Protein 3VCF (pdb70)

Radius of gyration: 23.11 Å; Cα contacts (8 Å, |Δi|>4): 457; chains: 2; bounding box: 62×37×66 Å

Sequence (306 aa):
IYIPTLEEIKRTLQLAKDYSENVYFIYRIALESGVRLSEILKVLKEPERDICGNDVCYYPLSWTRGYKGVFYVFHITPLKRVEVTKWAIADFERRHKDAIAIKYFRKFVASKMAELSVPLDIIDFIQGRKPTRVLTQHYVSLFGIAKEQYKKYAEWLKGVYIPTLEEIKRTLQLAKDYSENVYFIYRIALESGVRLSEILKVLKEPERDICGNDVCYYPLSWGVFYVFHITPLKRVEVTKWAIADFERRHKDAIAIKYFRRKFVASKMAELSVPLDIIDFIQGRKYVSLFGIAKEQYKKYAEWLKGV

B-factor: mean 28.12, std 11.64, range [7.38, 93.56]

Organism: Sulfolobus spindle-shape virus 1 (NCBI:txid244589)

Secondary structure (DSSP, 8-state):
-----HHHHHHHHHHHHTT-HHHHHHHHHHHHH---HHHHHHHHHSGGG-EEETTEEEEEEE--SSS--EEEEEESSPP---B--HHHHHHHHHT-TTSPPTHHHHHHHHHHHHHTT--HHHHHHHTTPPPSSSS-S--S-HHHHHHHHHHHHHHHHHH-/----HHHHHHHHHHHHHH-HHHHHHHHHHHHH---HHHHHHHHH-GGG-EEETTEEEEEEE--EEEEEESSPP------HHHHHHHHHT-SSS--HHHHHHHHHHHHHHTT--HHHHHHHTT------HHHHHHHHHHHHHHHS--

InterPro domains:
  IPR002104 Integrase, catalytic domain [PS51898] (174-329)
  IPR011010 DNA breaking-rejoining enzyme, catalytic core [SSF56349] (107-319)
  IPR012922 ORF D-335-like [PF07935] (7-74)
  IPR013762 Integrase-like, catalytic domain superfamily [G3DSA:1.10.443.10] (173-335)
  IPR031857 Integrase SSV1, C-terminal [PF16795] (177-331)
  IPR044068 Core-binding (CB) domain [PS51900] (97-189)

Foldseek 3Di:
DDADDPVLLVVLLVLQCVVPVLSSVLLQLCLFQLADSVVSQVCLQPLVQWADDDQKIWHWDWDDPPDIDIAIRIGGDRHHHHHDDVVVLVVSCVVPVSRPRSNSSSVNLLVVLVVVVLDNQLSCRSHPHDGPDPDDPDPPPNVVSSVVSSSSSSVVVVVD/DADDPVLLVVLLVLLVVVDPLLNVLLQLCLFQLADSVVSLVCQQPLVQWADDVQKIWHWDDLVTFIRIGGDRHHHHDDDCVVLVVSCVVCVSHDRSNSSSVNNLVVLVVLVNDPVLSCRSHPHDPDDCVVVNVVSSSSVSVVVPPD

Nearest PDB structures (foldseek):
  3vcf-assembly1_A  TM=1.006E+00  e=1.264E-28  Sulfolobus spindle-shaped virus 1
  3uxu-assembly1_A  TM=9.344E-01  e=7.292E-25  Sulfolobus spindle-shaped virus 1
  3vcf-assembly2_B  TM=9.847E-01  e=4.320E-22  Sulfolobus spindle-shaped virus 1
  4dks-assembly1_A  TM=9.871E-01  e=1.991E-20  Sulfolobus spindle-shaped virus 1
  7mdn-assembly1_D  TM=3.305E-01  e=3.562E+00  Homo sapiens

CATH classification: 1.10.443.10

Structure (mmCIF, N/CA/C/O backbone):
data_3VCF
#
_entry.id   3VCF
#
_cell.length_a   89.051
_cell.length_b   89.051
_cell.length_c   147.705
_cell.angle_alpha   90.00
_cell.angle_beta   90.00
_cell.angle_gamma   90.00
#
_symmetry.space_group_name_H-M   'P 43 21 2'
#
loop_
_entity.id
_entity.type
_entity.pdbx_description
1 polymer 'Probable integrase'
2 water water
#
loop_
_atom_site.group_PDB
_atom_site.id
_atom_site.type_symbol
_atom_site.label_atom_id
_atom_site.label_alt_id
_atom_site.label_comp_id
_atom_site.label_asym_id
_atom_site.label_entity_id
_atom_site.label_seq_id
_atom_site.pdbx_PDB_ins_code
_atom_site.Cartn_x
_atom_site.Cartn_y
_atom_site.Cartn_z
_atom_site.occupancy
_atom_site.B_iso_or_equiv
_atom_site.auth_seq_id
_atom_site.auth_comp_id
_atom_site.auth_asym_id
_atom_site.auth_atom_id
_atom_site.pdbx_PDB_model_num
ATOM 1 N N . ILE A 1 4 ? -6.608 24.149 -0.174 1.00 44.32 176 ILE A N 1
ATOM 2 C CA . ILE A 1 4 ? -5.316 24.252 0.520 1.00 58.41 176 ILE A CA 1
ATOM 3 C C . ILE A 1 4 ? -5.445 24.798 1.964 1.00 54.22 176 ILE A C 1
ATOM 4 O O . ILE A 1 4 ? -6.483 25.343 2.353 1.00 34.26 176 ILE A O 1
ATOM 9 N N . TYR A 1 5 ? -4.390 24.632 2.762 1.00 59.22 177 TYR A N 1
ATOM 10 C CA . TYR A 1 5 ? -4.421 25.079 4.153 1.00 43.45 177 TYR A CA 1
ATOM 11 C C . TYR A 1 5 ? -4.116 26.565 4.302 1.00 36.88 177 TYR A C 1
ATOM 12 O O . TYR A 1 5 ? -3.053 27.043 3.905 1.00 37.28 177 TYR A O 1
ATOM 21 N N . ILE A 1 6 ? -5.073 27.274 4.884 1.00 31.04 178 ILE A N 1
ATOM 22 C CA . ILE A 1 6 ? -4.899 28.645 5.308 1.00 27.09 178 ILE A CA 1
ATOM 23 C C . ILE A 1 6 ? -5.107 28.648 6.808 1.00 25.51 178 ILE A C 1
ATOM 24 O O . ILE A 1 6 ? -6.152 28.209 7.276 1.00 32.92 178 ILE A O 1
ATOM 29 N N . PRO A 1 7 ? -4.121 29.143 7.567 1.00 21.85 179 PRO A N 1
ATOM 30 C CA . PRO A 1 7 ? -4.239 29.230 9.023 1.00 18.52 179 PRO A CA 1
ATOM 31 C C . PRO A 1 7 ? -5.456 30.031 9.448 1.00 18.73 179 PRO A C 1
ATOM 32 O O . PRO A 1 7 ? -5.900 30.925 8.720 1.00 21.77 179 PRO A O 1
ATOM 36 N N . THR A 1 8 ? -5.979 29.716 10.627 1.00 15.58 180 THR A N 1
ATOM 37 C CA . THR A 1 8 ? -7.018 30.532 11.250 1.00 24.97 180 THR A CA 1
ATOM 38 C C . THR A 1 8 ? -6.405 31.679 12.082 1.00 26.17 180 THR A C 1
ATOM 39 O O . THR A 1 8 ? -5.253 31.589 12.533 1.00 22.82 180 THR A O 1
ATOM 43 N N . LEU A 1 9 ? -7.178 32.744 12.296 1.00 25.95 181 LEU A N 1
ATOM 44 C CA . LEU A 1 9 ? -6.715 33.870 13.108 1.00 24.06 181 LEU A CA 1
ATOM 45 C C . LEU A 1 9 ? -6.223 33.389 14.465 1.00 28.86 181 LEU A C 1
ATOM 46 O O . LEU A 1 9 ? -5.221 33.892 14.995 1.00 23.72 181 LEU A O 1
ATOM 51 N N . GLU A 1 10 ? -6.924 32.401 15.014 1.00 24.00 182 GLU A N 1
ATOM 52 C CA . GLU A 1 10 ? -6.559 31.857 16.312 1.00 29.32 182 GLU A CA 1
ATOM 53 C C . GLU A 1 10 ? -5.229 31.108 16.237 1.00 23.70 182 GLU A C 1
ATOM 54 O O . GLU A 1 10 ? -4.407 31.186 17.149 1.00 25.81 182 GLU A O 1
ATOM 60 N N . GLU A 1 11 ? -5.012 30.401 15.138 1.00 23.84 183 GLU A N 1
ATOM 61 C CA . GLU A 1 11 ? -3.756 29.704 14.927 1.00 19.91 183 GLU A CA 1
ATOM 62 C C . GLU A 1 11 ? -2.590 30.686 14.794 1.00 22.87 183 GLU A C 1
ATOM 63 O O . GLU A 1 11 ? -1.460 30.389 15.181 1.00 21.65 183 GLU A O 1
ATOM 69 N N . ILE A 1 12 ? -2.880 31.866 14.255 1.00 22.96 184 ILE A N 1
ATOM 70 C CA . ILE A 1 12 ? -1.897 32.929 14.156 1.00 17.71 184 ILE A CA 1
ATOM 71 C C . ILE A 1 12 ? -1.612 33.494 15.544 1.00 20.99 184 ILE A C 1
ATOM 72 O O . ILE A 1 12 ? -0.447 33.704 15.920 1.00 19.39 184 ILE A O 1
ATOM 77 N N . LYS A 1 13 ? -2.674 33.754 16.304 1.00 21.93 185 LYS A N 1
ATOM 78 C CA . LYS A 1 13 ? -2.516 34.352 17.629 1.00 18.01 185 LYS A CA 1
ATOM 79 C C . LYS A 1 13 ? -1.683 33.431 18.512 1.00 21.56 185 LYS A C 1
ATOM 80 O O . LYS A 1 13 ? -0.727 33.860 19.163 1.00 19.45 185 LYS A O 1
ATOM 86 N N . ARG A 1 14 ? -2.013 32.148 18.486 1.00 18.30 186 ARG A N 1
ATOM 87 C CA . ARG A 1 14 ? -1.277 31.188 19.290 1.00 19.16 186 ARG A CA 1
ATOM 88 C C . ARG A 1 14 ? 0.203 31.104 18.914 1.00 18.52 186 ARG A C 1
ATOM 89 O O . ARG A 1 14 ? 1.065 30.959 19.781 1.00 18.09 186 ARG A O 1
ATOM 97 N N . THR A 1 15 ? 0.495 31.225 17.625 1.00 20.24 187 THR A N 1
ATOM 98 C CA . THR A 1 15 ? 1.872 31.192 17.144 1.00 18.29 187 THR A CA 1
ATOM 99 C C . THR A 1 15 ? 2.647 32.441 17.595 1.00 20.75 187 THR A C 1
ATOM 100 O O . THR A 1 15 ? 3.765 32.340 18.109 1.00 18.04 187 THR A O 1
ATOM 104 N N . LEU A 1 16 ? 2.043 33.613 17.425 1.00 19.23 188 LEU A N 1
ATOM 105 C CA . LEU A 1 16 ? 2.638 34.841 17.930 1.00 17.97 188 LEU A CA 1
ATOM 106 C C . LEU A 1 16 ? 2.977 34.713 19.413 1.00 18.82 188 LEU A C 1
ATOM 107 O O . LEU A 1 16 ? 4.040 35.167 19.868 1.00 18.22 188 LEU A O 1
ATOM 112 N N . GLN A 1 17 ? 2.075 34.083 20.164 1.00 19.33 189 GLN A N 1
ATOM 113 C CA . GLN A 1 17 ? 2.256 33.968 21.606 1.00 20.54 189 GLN A CA 1
ATOM 114 C C . GLN A 1 17 ? 3.371 32.999 21.954 1.00 15.32 189 GLN A C 1
ATOM 115 O O . GLN A 1 17 ? 4.179 33.290 22.819 1.00 17.88 189 GLN A O 1
ATOM 121 N N . LEU A 1 18 ? 3.424 31.858 21.276 1.00 14.54 190 LEU A N 1
ATOM 122 C CA . LEU A 1 18 ? 4.536 30.929 21.464 1.00 13.62 190 LEU A CA 1
ATOM 123 C C . LEU A 1 18 ? 5.876 31.584 21.156 1.00 15.34 190 LEU A C 1
ATOM 124 O O . LEU A 1 18 ? 6.868 31.358 21.852 1.00 18.93 190 LEU A O 1
ATOM 129 N N . ALA A 1 19 ? 5.901 32.399 20.111 1.00 14.52 191 ALA A N 1
ATOM 130 C CA . ALA A 1 19 ? 7.128 33.055 19.708 1.00 17.71 191 ALA A CA 1
ATOM 131 C C . ALA A 1 19 ? 7.577 34.052 20.771 1.00 18.54 191 ALA A C 1
ATOM 132 O O . ALA A 1 19 ? 8.737 34.060 21.208 1.00 15.22 191 ALA A O 1
ATOM 134 N N . LYS A 1 20 ? 6.638 34.891 21.177 1.00 18.55 192 LYS A N 1
ATOM 135 C CA . LYS A 1 20 ? 6.917 35.992 22.079 1.00 17.86 192 LYS A CA 1
ATOM 136 C C . LYS A 1 20 ? 7.471 35.463 23.399 1.00 16.90 192 LYS A C 1
ATOM 137 O O . LYS A 1 20 ? 8.335 36.080 24.009 1.00 20.53 192 LYS A O 1
ATOM 143 N N . ASP A 1 21 ? 7.015 34.287 23.806 1.00 18.52 193 ASP A N 1
ATOM 144 C CA . ASP A 1 21 ? 7.462 33.681 25.060 1.00 19.07 193 ASP A CA 1
ATOM 145 C C . ASP A 1 21 ? 8.801 32.959 24.923 1.00 18.30 193 ASP A C 1
ATOM 146 O O . ASP A 1 21 ? 9.366 32.471 25.901 1.00 21.18 193 ASP A O 1
ATOM 151 N N . TYR A 1 22 ? 9.300 32.901 23.697 1.00 17.42 194 TYR A N 1
ATOM 152 C CA . TYR A 1 22 ? 10.523 32.184 23.376 1.00 17.84 194 TYR A CA 1
ATOM 153 C C . TYR A 1 22 ? 11.607 33.219 23.113 1.00 17.50 194 TYR A C 1
ATOM 154 O O . TYR A 1 22 ? 12.753 33.041 23.499 1.00 16.71 194 TYR A O 1
ATOM 163 N N . SER A 1 23 ? 11.207 34.313 22.475 1.00 19.92 195 SER A N 1
ATOM 164 C CA . SER A 1 23 ? 12.093 35.407 22.105 1.00 16.49 195 SER A CA 1
ATOM 165 C C . SER A 1 23 ? 11.241 36.500 21.488 1.00 20.48 195 SER A C 1
ATOM 166 O O . SER A 1 23 ? 10.500 36.243 20.538 1.00 19.84 195 SER A O 1
ATOM 169 N N . GLU A 1 24 ? 11.335 37.715 22.015 1.00 21.67 196 GLU A N 1
ATOM 170 C CA . GLU A 1 24 ? 10.536 38.815 21.485 1.00 20.95 196 GLU A CA 1
ATOM 171 C C . GLU A 1 24 ? 11.051 39.195 20.110 1.00 21.07 196 GLU A C 1
ATOM 172 O O . GLU A 1 24 ? 10.343 39.815 19.325 1.00 23.34 196 GLU A O 1
ATOM 178 N N . ASN A 1 25 ? 12.291 38.820 19.818 1.00 18.25 197 ASN A N 1
ATOM 179 C CA . ASN A 1 25 ? 12.847 39.088 18.504 1.00 21.74 197 ASN A CA 1
ATOM 180 C C . ASN A 1 25 ? 12.197 38.204 17.449 1.00 18.19 197 ASN A C 1
ATOM 181 O O . ASN A 1 25 ? 11.775 38.687 16.400 1.00 23.61 197 ASN A O 1
ATOM 186 N N . VAL A 1 26 ? 12.107 36.913 17.744 1.00 18.70 198 VAL A N 1
ATOM 187 C CA . VAL A 1 26 ? 11.446 35.961 16.868 1.00 13.54 198 VAL A CA 1
ATOM 188 C C . VAL A 1 26 ? 9.988 36.351 16.678 1.00 16.06 198 VAL A C 1
ATOM 189 O O . VAL A 1 26 ? 9.470 36.309 15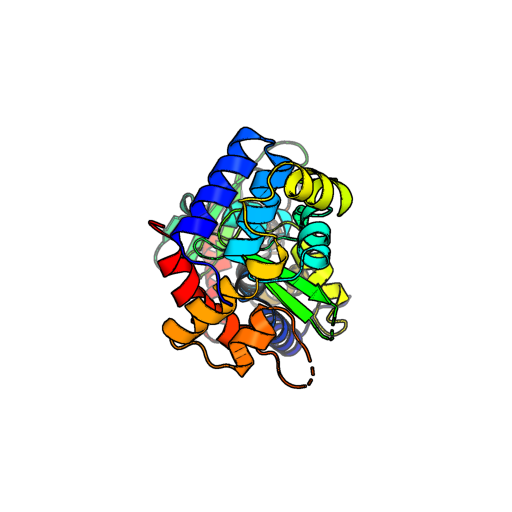.560 1.00 20.76 198 VAL A O 1
ATOM 193 N N . TYR A 1 27 ? 9.333 36.736 17.767 1.00 14.37 199 TYR A N 1
ATOM 194 C CA . TYR A 1 27 ? 7.961 37.246 17.706 1.00 17.03 199 TYR A CA 1
ATOM 195 C C . TYR A 1 27 ? 7.820 38.368 16.671 1.00 16.92 199 TYR A C 1
ATOM 196 O O . TYR A 1 27 ? 6.901 38.358 15.845 1.00 16.75 199 TYR A O 1
ATOM 205 N N . PHE A 1 28 ? 8.735 39.334 16.729 1.00 14.23 200 PHE A N 1
ATOM 206 C CA . PHE A 1 28 ? 8.629 40.526 15.910 1.00 15.45 200 PHE A CA 1
ATOM 207 C C . PHE A 1 28 ? 8.727 40.158 14.439 1.00 17.58 200 PHE A C 1
ATOM 208 O O . PHE A 1 28 ? 8.121 40.809 13.585 1.00 13.32 200 PHE A O 1
ATOM 216 N N . ILE A 1 29 ? 9.489 39.104 14.159 1.00 15.08 201 ILE A N 1
ATOM 217 C CA . ILE A 1 29 ? 9.583 38.562 12.817 1.00 13.55 201 ILE A CA 1
ATOM 218 C C . ILE A 1 29 ? 8.229 38.016 12.369 1.00 13.58 201 ILE A C 1
ATOM 219 O O . ILE A 1 29 ? 7.772 38.342 11.281 1.00 13.21 201 ILE A O 1
ATOM 224 N N . TYR A 1 30 ? 7.575 37.216 13.214 1.00 14.49 202 TYR A N 1
ATOM 225 C CA . TYR A 1 30 ? 6.254 36.692 12.874 1.00 13.42 202 TYR A CA 1
ATOM 226 C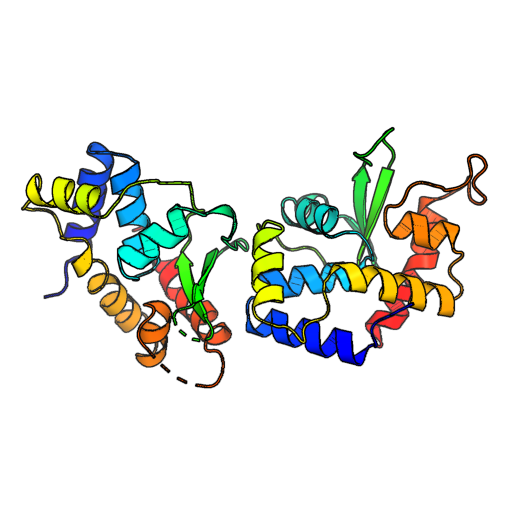 C . TYR A 1 30 ? 5.238 37.806 12.759 1.00 17.01 202 TYR A C 1
ATOM 227 O O . TYR A 1 30 ? 4.284 37.708 11.975 1.00 17.40 202 TYR A O 1
ATOM 236 N N . ARG A 1 31 ? 5.444 38.872 13.528 1.00 12.93 203 ARG A N 1
ATOM 237 C CA . ARG A 1 31 ? 4.523 40.004 13.488 1.00 15.69 203 ARG A CA 1
ATOM 238 C C . ARG A 1 31 ? 4.603 40.760 12.163 1.00 19.05 203 ARG A C 1
ATOM 239 O O . ARG A 1 31 ? 3.580 41.093 11.553 1.00 17.45 203 ARG A O 1
ATOM 247 N N . ILE A 1 32 ? 5.825 41.019 11.717 1.00 18.05 204 ILE A N 1
ATOM 248 C CA . ILE A 1 32 ? 6.047 41.646 10.422 1.00 15.49 204 ILE A CA 1
ATOM 249 C C . ILE A 1 32 ? 5.584 40.720 9.296 1.00 19.11 204 ILE A C 1
ATOM 250 O O . ILE A 1 32 ? 5.105 41.188 8.250 1.00 16.66 204 ILE A O 1
ATOM 255 N N . ALA A 1 33 ? 5.688 39.409 9.517 1.00 17.30 205 ALA A N 1
ATOM 256 C CA . ALA A 1 33 ? 5.180 38.449 8.533 1.00 17.12 205 ALA A CA 1
ATOM 257 C C . ALA A 1 33 ? 3.667 38.591 8.393 1.00 19.16 205 ALA A C 1
ATOM 258 O O . ALA A 1 33 ? 3.130 38.488 7.295 1.00 21.91 205 ALA A O 1
ATOM 260 N N . LEU A 1 34 ? 2.991 38.853 9.508 1.00 16.53 206 LEU A N 1
ATOM 261 C CA . LEU A 1 34 ? 1.541 38.979 9.520 1.00 13.80 206 LEU A CA 1
ATOM 262 C C . LEU A 1 34 ? 1.113 40.318 8.955 1.00 20.05 206 LEU A C 1
ATOM 263 O O . LEU A 1 34 ? 0.089 40.425 8.281 1.00 20.36 206 LEU A O 1
ATOM 268 N N . GLU A 1 35 ? 1.900 41.351 9.224 1.00 17.08 207 GLU A N 1
ATOM 269 C CA . GLU A 1 35 ? 1.547 42.675 8.750 1.00 13.34 207 GLU A CA 1
ATOM 270 C C . GLU A 1 35 ? 1.773 42.837 7.246 1.00 17.97 207 GLU A C 1
ATOM 271 O O . GLU A 1 35 ? 1.077 43.606 6.584 1.00 19.63 207 GLU A O 1
ATOM 277 N N . SER A 1 36 ? 2.729 42.092 6.702 1.00 17.24 208 SER A N 1
ATOM 278 C CA . SER A 1 36 ? 3.254 42.425 5.396 1.00 15.71 208 SER A CA 1
ATOM 279 C C . SER A 1 36 ? 2.887 41.417 4.317 1.00 19.89 208 SER A C 1
ATOM 280 O O . SER A 1 36 ? 2.565 41.799 3.188 1.00 17.02 208 SER A O 1
ATOM 283 N N . GLY A 1 37 ? 2.960 40.136 4.648 1.00 15.00 209 GLY A N 1
ATOM 284 C CA . GLY A 1 37 ? 2.716 39.107 3.663 1.00 13.91 209 GLY A CA 1
ATOM 285 C C . GLY A 1 37 ? 3.944 38.740 2.853 1.00 18.44 209 GLY A C 1
ATOM 286 O O . GLY A 1 37 ? 3.884 37.874 1.978 1.00 20.96 209 GLY A O 1
ATOM 287 N N . VAL A 1 38 ? 5.081 39.367 3.136 1.00 17.40 210 VAL A N 1
ATOM 288 C CA . VAL A 1 38 ? 6.278 39.040 2.361 1.00 14.53 210 VAL A CA 1
ATOM 289 C C . VAL A 1 38 ? 7.012 37.820 2.924 1.00 14.69 210 VAL A C 1
ATOM 290 O O . VAL A 1 38 ? 6.715 37.364 4.026 1.00 13.74 210 VAL A O 1
ATOM 294 N N . ARG A 1 39 ? 7.955 37.277 2.162 1.00 19.17 211 ARG A N 1
ATOM 295 C CA . ARG A 1 39 ? 8.613 36.041 2.581 1.00 18.32 211 ARG A CA 1
ATOM 296 C C . ARG A 1 39 ? 9.715 36.318 3.585 1.00 17.45 211 ARG A C 1
ATOM 297 O O . ARG A 1 39 ? 10.254 37.427 3.640 1.00 18.59 211 ARG A O 1
ATOM 305 N N . LEU A 1 40 ? 10.017 35.310 4.399 1.00 19.29 212 LEU A N 1
ATOM 306 C CA . LEU A 1 40 ? 10.960 35.450 5.508 1.00 16.16 212 LEU A CA 1
ATOM 307 C C . LEU A 1 40 ? 12.266 36.193 5.148 1.00 18.28 212 LEU A C 1
ATOM 308 O O . LEU A 1 40 ? 12.695 37.100 5.876 1.00 20.92 212 LEU A O 1
ATOM 313 N N . SER A 1 41 ? 12.877 35.834 4.022 1.00 12.41 213 SER A N 1
ATOM 314 C CA . SER A 1 41 ? 14.159 36.426 3.644 1.00 15.26 213 SER A CA 1
ATOM 315 C C . SER A 1 41 ? 14.082 37.933 3.553 1.00 21.37 213 SER A C 1
ATOM 316 O O . SER A 1 41 ? 15.024 38.623 3.946 1.00 24.86 213 SER A O 1
ATOM 319 N N . GLU A 1 42 ? 12.952 38.446 3.072 1.00 19.81 214 GLU A N 1
ATOM 320 C CA . GLU A 1 42 ? 12.788 39.889 2.970 1.00 18.55 214 GLU A CA 1
ATOM 321 C C . GLU A 1 42 ? 12.609 40.509 4.345 1.00 17.20 214 GLU A C 1
ATOM 322 O O . GLU A 1 42 ? 13.155 41.573 4.623 1.00 18.15 214 GLU A O 1
ATOM 328 N N . ILE A 1 43 ? 11.858 39.833 5.209 1.00 15.40 215 ILE A N 1
ATOM 329 C CA . ILE A 1 43 ? 11.675 40.312 6.572 1.00 17.49 215 ILE A CA 1
ATOM 330 C C . ILE A 1 43 ? 13.018 40.420 7.302 1.00 18.60 215 ILE A C 1
ATOM 331 O O . ILE A 1 43 ? 13.261 41.373 8.048 1.00 14.62 215 ILE A O 1
ATOM 336 N N . LEU A 1 44 ? 13.897 39.450 7.077 1.00 15.64 216 LEU A N 1
ATOM 337 C CA . LEU A 1 44 ? 15.200 39.486 7.729 1.00 18.98 216 LEU A CA 1
ATOM 338 C C . LEU A 1 44 ? 16.090 40.606 7.154 1.00 21.27 216 LEU A C 1
ATOM 339 O O . LEU A 1 44 ? 16.842 41.247 7.897 1.00 16.92 216 LEU A O 1
ATOM 344 N N . LYS A 1 45 ? 15.990 40.861 5.847 1.00 20.38 217 LYS A N 1
ATOM 345 C CA . LYS A 1 45 ? 16.710 41.993 5.251 1.00 19.23 217 LYS A CA 1
ATOM 346 C C . LYS A 1 45 ? 16.293 43.312 5.888 1.00 25.84 217 LYS A C 1
ATOM 347 O O . LYS A 1 45 ? 17.138 44.093 6.307 1.00 31.08 217 LYS A O 1
ATOM 353 N N . VAL A 1 46 ? 14.991 43.570 5.950 1.00 18.11 218 VAL A N 1
ATOM 354 C CA . VAL A 1 46 ? 14.547 44.855 6.441 1.00 19.22 218 VAL A CA 1
ATOM 355 C C . VAL A 1 46 ? 14.827 45.044 7.910 1.00 14.49 218 VAL A C 1
ATOM 356 O O . VAL A 1 46 ? 15.014 46.162 8.349 1.00 24.50 218 VAL A O 1
ATOM 360 N N . LEU A 1 47 ? 14.868 43.969 8.679 1.00 18.28 219 LEU A N 1
ATOM 361 C CA . LEU A 1 47 ? 15.110 44.113 10.118 1.00 19.77 219 LEU A CA 1
ATOM 362 C C . LEU A 1 47 ? 16.586 44.326 10.447 1.00 19.63 219 LEU A C 1
ATOM 363 O O . LEU A 1 47 ? 16.907 44.874 11.485 1.00 23.19 219 LEU A O 1
ATOM 368 N N . LYS A 1 48 ? 17.472 43.900 9.556 1.00 17.78 220 LYS A N 1
ATOM 369 C CA . LYS A 1 48 ? 18.894 44.204 9.672 1.00 22.75 220 LYS A CA 1
ATOM 370 C C . LYS A 1 48 ? 19.205 45.655 9.337 1.00 28.14 220 LYS A C 1
ATOM 371 O O . LYS A 1 48 ? 20.241 46.173 9.732 1.00 34.44 220 LYS A O 1
ATOM 377 N N . GLU A 1 49 ? 18.322 46.303 8.589 1.00 28.97 221 GLU A N 1
ATOM 378 C CA . GLU A 1 49 ? 18.494 47.709 8.265 1.00 25.48 221 GLU A CA 1
ATOM 379 C C . GLU A 1 49 ? 17.196 48.476 8.435 1.00 29.29 221 GLU A C 1
ATOM 380 O O . GLU A 1 49 ? 16.665 49.032 7.471 1.00 30.33 221 GLU A O 1
ATOM 386 N N . PRO A 1 50 ? 16.700 48.547 9.673 1.00 28.56 222 PRO A N 1
ATOM 387 C CA . PRO A 1 50 ? 15.374 49.115 9.919 1.00 26.53 222 PRO A CA 1
ATOM 388 C C . PRO A 1 50 ? 15.320 50.604 9.589 1.00 29.63 222 PRO A C 1
ATOM 389 O O . PRO A 1 50 ? 14.228 51.171 9.523 1.00 28.11 222 PRO A O 1
ATOM 393 N N . GLU A 1 51 ? 16.480 51.229 9.397 1.00 27.49 223 GLU A N 1
ATOM 394 C CA . GLU A 1 51 ? 16.542 52.683 9.230 1.00 30.79 223 GLU A CA 1
ATOM 395 C C . GLU A 1 51 ? 15.985 53.099 7.880 1.00 29.43 223 GLU A C 1
ATOM 396 O O . GLU A 1 51 ? 15.458 54.199 7.734 1.00 30.87 223 GLU A O 1
ATOM 402 N N . ARG A 1 52 ? 16.087 52.205 6.901 1.00 27.93 224 ARG A N 1
ATOM 403 C CA . ARG A 1 52 ? 15.593 52.488 5.560 1.00 26.23 224 ARG A CA 1
ATOM 404 C C . ARG A 1 52 ? 14.071 52.448 5.486 1.00 21.36 224 ARG A C 1
ATOM 405 O O . ARG A 1 52 ? 13.495 52.691 4.422 1.00 19.67 224 ARG A O 1
ATOM 413 N N . ASP A 1 53 ? 13.417 52.137 6.601 1.00 18.62 225 ASP A N 1
ATOM 414 C CA . ASP A 1 53 ? 11.954 52.070 6.612 1.00 21.55 225 ASP A CA 1
ATOM 415 C C . ASP A 1 53 ? 11.403 53.460 6.372 1.00 21.68 225 ASP A C 1
ATOM 416 O O . ASP A 1 53 ? 12.051 54.460 6.686 1.00 28.84 225 ASP A O 1
ATOM 421 N N . ILE A 1 54 ? 10.209 53.521 5.800 1.00 24.41 226 ILE A N 1
ATOM 422 C CA . ILE A 1 54 ? 9.532 54.792 5.582 1.00 24.37 226 ILE A CA 1
ATOM 423 C C . ILE A 1 54 ? 8.119 54.713 6.131 1.00 24.63 226 ILE A C 1
ATOM 424 O O . ILE A 1 54 ? 7.318 53.909 5.677 1.00 24.25 226 ILE A O 1
ATOM 429 N N . CYS A 1 55 ? 7.823 55.541 7.122 1.00 29.43 227 CYS A N 1
ATOM 430 C CA . CYS A 1 55 ? 6.519 55.494 7.768 1.00 29.95 227 CYS A CA 1
ATOM 431 C C . CYS A 1 55 ? 5.709 56.712 7.450 1.00 28.64 227 CYS A C 1
ATOM 432 O O . CYS A 1 55 ? 6.145 57.844 7.686 1.00 30.13 227 CYS A O 1
ATOM 435 N N . GLY A 1 56 ? 4.515 56.473 6.921 1.00 27.72 228 GLY A N 1
ATOM 436 C CA . GLY A 1 56 ? 3.652 57.565 6.548 1.00 21.63 228 GLY A CA 1
ATOM 437 C C . GLY A 1 56 ? 2.245 57.463 7.088 1.00 39.33 228 GLY A C 1
ATOM 438 O O . GLY A 1 56 ? 1.357 56.928 6.418 1.00 58.38 228 GLY A O 1
ATOM 439 N N . ASN A 1 57 ? 2.038 57.956 8.302 1.00 30.43 229 ASN A N 1
ATOM 440 C CA . ASN A 1 57 ? 0.691 58.309 8.758 1.00 39.36 229 ASN A CA 1
ATOM 441 C C . ASN A 1 57 ? -0.213 57.150 9.123 1.00 37.82 229 ASN A C 1
ATOM 442 O O . ASN A 1 57 ? -0.608 57.000 10.283 1.00 36.88 229 ASN A O 1
ATOM 447 N N . ASP A 1 58 ? -0.564 56.354 8.120 1.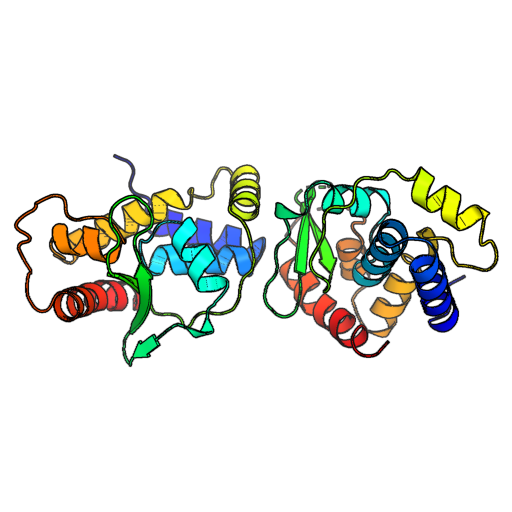00 35.27 230 ASP A N 1
ATOM 448 C CA . ASP A 1 58 ? -1.442 55.212 8.325 1.00 34.14 230 ASP A CA 1
ATOM 449 C C . ASP A 1 58 ? -0.657 53.914 8.292 1.00 34.21 230 ASP A C 1
ATOM 450 O O . ASP A 1 58 ? -0.899 53.014 9.098 1.00 34.86 230 ASP A O 1
ATOM 455 N N . VAL A 1 59 ? 0.278 53.817 7.351 1.00 25.11 231 VAL A N 1
ATOM 456 C CA . VAL A 1 59 ? 1.057 52.599 7.174 1.00 21.49 231 VAL A CA 1
ATOM 457 C C . VAL A 1 59 ? 2.526 52.901 6.868 1.00 20.69 231 VAL A C 1
ATOM 458 O O . VAL A 1 59 ? 2.896 54.031 6.557 1.00 23.72 231 VAL A O 1
ATOM 462 N N . CYS A 1 60 ? 3.368 51.884 6.969 1.00 23.47 232 CYS A N 1
ATOM 463 C CA . CYS A 1 60 ? 4.765 52.025 6.572 1.00 21.94 232 CYS A CA 1
ATOM 464 C C . CYS A 1 60 ? 5.058 51.139 5.374 1.00 17.89 232 CYS A C 1
ATOM 465 O O . CYS A 1 60 ? 4.282 50.234 5.047 1.00 18.45 232 CYS A O 1
ATOM 468 N N . TYR A 1 61 ? 6.188 51.405 4.732 1.00 16.82 233 TYR A N 1
ATOM 469 C CA . TYR A 1 61 ? 6.616 50.659 3.561 1.00 16.48 233 TYR A CA 1
ATOM 470 C C . TYR A 1 61 ? 8.124 50.721 3.406 1.00 21.35 233 TYR A C 1
ATOM 471 O O . TYR A 1 61 ? 8.720 51.792 3.487 1.00 20.18 233 TYR A O 1
ATOM 480 N N . TYR A 1 62 ? 8.735 49.561 3.195 1.00 19.37 234 TYR A N 1
ATOM 481 C CA . TYR A 1 62 ? 10.176 49.462 3.088 1.00 18.14 234 TYR A CA 1
ATOM 482 C C . TYR A 1 62 ? 10.510 49.059 1.663 1.00 20.82 234 TYR A C 1
ATOM 483 O O . TYR A 1 62 ? 10.181 47.966 1.249 1.00 22.58 234 TYR A O 1
ATOM 492 N N . PRO A 1 63 ? 11.171 49.946 0.909 1.00 21.56 235 PRO A N 1
ATOM 493 C CA . PRO A 1 63 ? 11.460 49.687 -0.500 1.00 20.64 235 PRO A CA 1
ATOM 494 C C . PRO A 1 63 ? 12.515 48.606 -0.651 1.00 21.30 235 PRO A C 1
ATOM 495 O O . PRO A 1 63 ? 13.599 48.729 -0.092 1.00 25.09 235 PRO A O 1
ATOM 499 N N . LEU A 1 64 ? 12.201 47.561 -1.399 1.00 20.29 236 LEU A N 1
ATOM 500 C CA . LEU A 1 64 ? 13.174 46.517 -1.666 1.00 22.69 236 LEU A CA 1
ATOM 501 C C . LEU A 1 64 ? 13.272 46.269 -3.160 1.00 24.51 236 LEU A C 1
ATOM 502 O O . LEU A 1 64 ? 12.492 46.806 -3.955 1.00 21.80 236 LEU A O 1
ATOM 507 N N . SER A 1 65 ? 14.222 45.433 -3.545 1.00 19.70 237 SER A N 1
ATOM 508 C CA . SER A 1 65 ? 14.373 45.116 -4.952 1.00 22.28 237 SER A CA 1
ATOM 509 C C . SER A 1 65 ? 14.496 43.616 -5.166 1.00 24.53 237 SER A C 1
ATOM 510 O O . SER A 1 65 ? 15.228 42.936 -4.447 1.00 27.13 237 SER A O 1
ATOM 513 N N . TRP A 1 66 ? 13.759 43.112 -6.149 1.00 26.82 238 TRP A N 1
ATOM 514 C CA . TRP A 1 66 ? 13.799 41.705 -6.506 1.00 22.34 238 TRP A CA 1
ATOM 515 C C . TRP A 1 66 ? 15.231 41.266 -6.734 1.00 31.06 238 TRP A C 1
ATOM 516 O O . TRP A 1 66 ? 16.043 42.010 -7.292 1.00 32.63 238 TRP A O 1
ATOM 527 N N . THR A 1 67 ? 15.544 40.058 -6.288 1.00 32.73 239 THR A N 1
ATOM 528 C CA . THR A 1 67 ? 16.890 39.527 -6.434 1.00 37.76 239 THR A CA 1
ATOM 529 C C . THR A 1 67 ? 16.862 38.288 -7.314 1.00 40.29 239 THR A C 1
ATOM 530 O O . THR A 1 67 ? 17.805 38.009 -8.061 1.00 41.54 239 THR A O 1
ATOM 534 N N . ARG A 1 68 ? 15.757 37.561 -7.235 1.00 36.57 240 ARG A N 1
ATOM 535 C CA . ARG A 1 68 ? 15.539 36.426 -8.108 1.00 37.48 240 ARG A CA 1
ATOM 536 C C . ARG A 1 68 ? 15.084 36.936 -9.472 1.00 42.96 240 ARG A C 1
ATOM 537 O O . ARG A 1 68 ? 13.956 37.417 -9.618 1.00 42.57 240 ARG A O 1
ATOM 545 N N . GLY A 1 69 ? 15.973 36.859 -10.461 1.00 39.59 241 GLY A N 1
ATOM 546 C CA . GLY A 1 69 ? 15.642 37.277 -11.812 1.00 30.48 241 GLY A CA 1
ATOM 547 C C . GLY A 1 69 ? 15.923 38.748 -12.026 1.00 32.43 241 GLY A C 1
ATOM 548 O O . GLY A 1 69 ? 16.722 39.339 -11.299 1.00 39.94 241 GLY A O 1
ATOM 549 N N . TYR A 1 70 ? 15.270 39.338 -13.025 1.00 32.77 242 TYR A N 1
ATOM 550 C CA . TYR A 1 70 ? 15.409 40.768 -13.302 1.00 27.26 242 TYR A CA 1
ATOM 551 C C . TYR A 1 70 ? 14.970 41.585 -12.089 1.00 33.15 242 TYR A C 1
ATOM 552 O O . TYR A 1 70 ? 14.036 41.200 -11.377 1.00 29.04 242 TYR A O 1
ATOM 561 N N . LYS A 1 71 ? 15.641 42.707 -11.843 1.00 30.54 243 LYS A N 1
ATOM 562 C CA . LYS A 1 71 ? 15.320 43.488 -10.655 1.00 26.17 243 LYS A CA 1
ATOM 563 C C . LYS A 1 71 ? 14.069 44.335 -10.826 1.00 28.43 243 LYS A C 1
ATOM 564 O O . LYS A 1 71 ? 13.598 44.561 -11.942 1.00 30.12 243 LYS A O 1
ATOM 570 N N . GLY A 1 72 ? 13.522 44.784 -9.705 1.00 25.62 244 GLY A N 1
ATOM 571 C CA . GLY A 1 72 ? 12.315 45.579 -9.716 1.00 24.47 244 GLY A CA 1
ATOM 572 C C . GLY A 1 72 ? 11.971 46.015 -8.313 1.00 25.80 244 GLY A C 1
ATOM 573 O O . GLY A 1 72 ? 12.278 45.309 -7.347 1.00 22.98 244 GLY A O 1
ATOM 574 N N . VAL A 1 73 ? 11.330 47.174 -8.196 1.00 19.11 245 VAL A N 1
ATOM 575 C CA . VAL A 1 73 ? 11.005 47.716 -6.891 1.00 15.91 245 VAL A CA 1
ATOM 576 C C . VAL A 1 73 ? 9.698 47.157 -6.347 1.00 20.74 245 VAL A C 1
ATOM 577 O O . VAL A 1 73 ? 8.686 47.101 -7.052 1.00 23.81 245 VAL A O 1
ATOM 581 N N . PHE A 1 74 ? 9.742 46.701 -5.097 1.00 18.16 246 PHE A N 1
ATOM 582 C CA . PHE A 1 74 ? 8.533 46.421 -4.339 1.00 16.08 246 PHE A CA 1
ATOM 583 C C . PHE A 1 74 ? 8.706 46.973 -2.930 1.00 20.04 246 PHE A C 1
ATOM 584 O O . PHE A 1 74 ? 9.742 47.574 -2.599 1.00 20.31 246 PHE A O 1
ATOM 592 N N . TYR A 1 75 ? 7.692 46.781 -2.101 1.00 13.45 247 TYR A N 1
ATOM 593 C CA . TYR A 1 75 ? 7.688 47.396 -0.789 1.00 15.76 247 TYR A CA 1
ATOM 594 C C . TYR A 1 75 ? 7.262 46.381 0.256 1.00 16.32 247 TYR A C 1
ATOM 595 O O . TYR A 1 75 ? 6.336 45.597 0.025 1.00 18.13 247 TYR A O 1
ATOM 604 N N . VAL A 1 76 ? 7.948 46.368 1.396 1.00 12.49 248 VAL A N 1
ATOM 605 C CA . VAL A 1 76 ? 7.426 45.641 2.547 1.00 17.97 248 VAL A CA 1
ATOM 606 C C . VAL A 1 76 ? 6.446 46.564 3.287 1.00 15.47 248 VAL A C 1
ATOM 607 O O . VAL A 1 76 ? 6.842 47.524 3.938 1.00 13.90 248 VAL A O 1
ATOM 611 N N . PHE A 1 77 ? 5.158 46.305 3.133 1.00 14.84 249 PHE A N 1
ATOM 612 C CA . PHE A 1 77 ? 4.161 47.141 3.791 1.00 21.36 249 PHE A CA 1
ATOM 613 C C . PHE A 1 77 ? 3.968 46.625 5.201 1.00 19.81 249 PHE A C 1
ATOM 614 O O . PHE A 1 77 ? 3.973 45.416 5.432 1.00 19.76 249 PHE A O 1
ATOM 622 N N . HIS A 1 78 ? 3.815 47.536 6.151 1.00 20.11 250 HIS A N 1
ATOM 623 C CA . HIS A 1 78 ? 3.565 47.135 7.523 1.00 20.72 250 HIS A CA 1
ATOM 624 C C . HIS A 1 78 ? 2.987 48.304 8.292 1.00 22.56 250 HIS A C 1
ATOM 625 O O . HIS A 1 78 ? 2.864 49.412 7.760 1.00 19.68 250 HIS A O 1
ATOM 632 N N . ILE A 1 79 ? 2.641 48.039 9.546 1.00 21.22 251 ILE A N 1
ATOM 633 C CA . ILE A 1 79 ? 1.962 48.996 10.396 1.00 22.56 251 ILE A CA 1
ATOM 634 C C . ILE A 1 79 ? 2.914 49.446 11.487 1.00 26.74 251 ILE A C 1
ATOM 635 O O . ILE A 1 79 ? 2.928 50.613 11.903 1.00 25.90 251 ILE A O 1
ATOM 640 N N . THR A 1 80 ? 3.719 48.501 11.948 1.00 19.54 252 THR A N 1
ATOM 641 C CA . THR A 1 80 ? 4.533 48.720 13.115 1.00 23.31 252 THR A CA 1
ATOM 642 C C . THR A 1 80 ? 5.912 49.169 12.676 1.00 24.41 252 THR A C 1
ATOM 643 O O . THR A 1 80 ? 6.519 48.526 11.834 1.00 28.15 252 THR A O 1
ATOM 647 N N . PRO A 1 81 ? 6.407 50.280 13.243 1.00 24.16 253 PRO A N 1
ATOM 648 C CA . PRO A 1 81 ? 7.745 50.791 12.926 1.00 23.55 253 PRO A CA 1
ATOM 649 C C . PRO A 1 81 ? 8.778 49.726 13.232 1.00 21.71 253 PRO A C 1
ATOM 650 O O . PRO A 1 81 ? 8.665 49.047 14.248 1.00 21.90 253 PRO A O 1
ATOM 654 N N . LEU A 1 82 ? 9.775 49.589 12.373 1.00 18.46 254 LEU A N 1
ATOM 655 C CA . LEU A 1 82 ? 10.712 48.502 12.509 1.00 20.57 254 LEU A CA 1
ATOM 656 C C . LEU A 1 82 ? 11.684 48.731 13.652 1.00 27.43 254 LEU A C 1
ATOM 657 O O . LEU A 1 82 ? 11.990 49.869 14.013 1.00 25.98 254 LEU A O 1
ATOM 662 N N . LYS A 1 83 ? 12.150 47.630 14.230 1.00 29.75 255 LYS A N 1
ATOM 663 C CA . LYS A 1 83 ? 13.260 47.674 15.163 1.00 27.77 255 LYS A CA 1
ATOM 664 C C . LYS A 1 83 ? 14.327 46.746 14.606 1.00 24.46 255 LYS A C 1
ATOM 665 O O . LYS A 1 83 ? 14.042 45.920 13.735 1.00 26.41 255 LYS A O 1
ATOM 671 N N . ARG A 1 84 ? 15.556 46.903 15.076 1.00 24.29 256 ARG A N 1
ATOM 672 C CA . ARG A 1 84 ? 16.659 46.089 14.589 1.00 23.69 256 ARG A CA 1
ATOM 673 C C . ARG A 1 84 ? 16.580 44.695 15.167 1.00 29.81 256 ARG A C 1
ATOM 674 O O . ARG A 1 84 ? 16.470 44.519 16.382 1.00 25.73 256 ARG A O 1
ATOM 682 N N . VAL A 1 85 ? 16.620 43.707 14.282 1.00 22.88 257 VAL A N 1
ATOM 683 C CA . VAL A 1 85 ? 16.675 42.322 14.691 1.00 25.25 257 VAL A CA 1
ATOM 684 C C . VAL A 1 85 ? 17.676 41.605 13.803 1.00 26.40 257 VAL A C 1
ATOM 685 O O . VAL A 1 85 ? 17.612 41.698 12.579 1.00 25.62 257 VAL A O 1
ATOM 689 N N . GLU A 1 86 ? 18.612 40.897 14.415 1.00 23.62 258 GLU A N 1
ATOM 690 C CA . GLU A 1 86 ? 19.634 40.220 13.641 1.00 20.99 258 GLU A CA 1
ATOM 691 C C . GLU A 1 86 ? 19.549 38.717 13.888 1.00 22.60 258 GLU A C 1
ATOM 692 O O . GLU A 1 86 ? 20.114 38.211 14.861 1.00 26.69 258 GLU A O 1
ATOM 698 N N . VAL A 1 87 ? 18.802 38.020 13.030 1.00 20.85 259 VAL A N 1
ATOM 699 C CA . VAL A 1 87 ? 18.736 36.565 13.040 1.00 18.04 259 VAL A CA 1
ATOM 700 C C . VAL A 1 87 ? 18.807 36.004 11.625 1.00 24.00 259 VAL A C 1
ATOM 701 O O . VAL A 1 87 ? 18.561 36.715 10.648 1.00 19.34 259 VAL A O 1
ATOM 705 N N . THR A 1 88 ? 19.141 34.719 11.526 1.00 21.21 260 THR A N 1
ATOM 706 C CA . THR A 1 88 ? 19.058 34.000 10.267 1.00 20.41 260 THR A CA 1
ATOM 707 C C . THR A 1 88 ? 17.813 33.134 10.246 1.00 23.18 260 THR A C 1
ATOM 708 O O . THR A 1 88 ? 17.104 33.016 11.245 1.00 20.91 260 THR A O 1
ATOM 712 N N . LYS A 1 89 ? 17.562 32.508 9.103 1.00 23.08 261 LYS A N 1
ATOM 713 C CA . LYS A 1 89 ? 16.449 31.584 8.975 1.00 23.63 261 LYS A CA 1
ATOM 714 C C . LYS A 1 89 ? 16.597 30.424 9.949 1.00 22.73 261 LYS A C 1
ATOM 715 O O . LYS A 1 89 ? 15.611 29.755 10.259 1.00 27.49 261 LYS A O 1
ATOM 721 N N . TRP A 1 90 ? 17.814 30.185 10.437 1.00 19.76 262 TRP A N 1
ATOM 722 C CA . TRP A 1 90 ? 18.046 29.074 11.367 1.00 22.13 262 TRP A CA 1
ATOM 723 C C . TRP A 1 90 ? 17.430 29.347 12.753 1.00 22.30 262 TRP A C 1
ATOM 724 O O . TRP A 1 90 ? 16.837 28.460 13.356 1.00 19.28 262 TRP A O 1
ATOM 735 N N . ALA A 1 91 ? 17.541 30.574 13.248 1.00 17.38 263 ALA A N 1
ATOM 736 C CA . ALA A 1 91 ? 16.788 30.942 14.440 1.00 18.24 263 ALA A CA 1
ATOM 737 C C . ALA A 1 91 ? 15.315 30.561 14.285 1.00 18.93 263 ALA A C 1
ATOM 738 O O . ALA A 1 91 ? 14.718 29.977 15.186 1.00 20.52 263 ALA A O 1
ATOM 740 N N . ILE A 1 92 ? 14.741 30.877 13.130 1.00 18.71 264 ILE A N 1
ATOM 741 C CA . ILE A 1 92 ? 13.348 30.562 12.865 1.00 19.99 264 ILE A CA 1
ATOM 742 C C . ILE A 1 92 ? 13.135 29.046 12.818 1.00 18.66 264 ILE A C 1
ATOM 743 O O . ILE A 1 92 ? 12.202 28.527 13.415 1.00 20.62 264 ILE A O 1
ATOM 748 N N . ALA A 1 93 ? 14.019 28.346 12.121 1.00 16.14 265 ALA A N 1
ATOM 749 C CA . ALA A 1 93 ? 13.957 26.894 12.025 1.00 15.59 265 ALA A CA 1
ATOM 750 C C . ALA A 1 93 ? 14.007 26.210 13.393 1.00 17.47 265 ALA A C 1
ATOM 751 O O . ALA A 1 93 ? 13.262 25.259 13.639 1.00 19.86 265 ALA A O 1
ATOM 753 N N . ASP A 1 94 ? 14.889 26.686 14.272 1.00 14.23 266 ASP A N 1
ATOM 754 C CA . ASP A 1 94 ? 14.982 26.148 15.619 1.00 18.07 266 ASP A CA 1
ATOM 755 C C . ASP A 1 94 ? 13.674 26.352 16.351 1.00 21.98 266 ASP A C 1
ATOM 756 O O . ASP A 1 94 ? 13.208 25.456 17.061 1.00 21.45 266 ASP A O 1
ATOM 761 N N . PHE A 1 95 ? 13.077 27.528 16.182 1.00 20.45 267 PHE A N 1
ATOM 762 C CA . PHE A 1 95 ? 11.880 27.851 16.937 1.00 16.95 267 PHE A CA 1
ATOM 763 C C . PHE A 1 95 ? 10.727 26.931 16.557 1.00 20.27 267 PHE A C 1
ATOM 764 O O . PHE A 1 95 ? 9.963 26.485 17.415 1.00 20.79 267 PHE A O 1
ATOM 772 N N . GLU A 1 96 ? 10.611 26.632 15.272 1.00 18.74 268 GLU A N 1
ATOM 773 C CA . GLU A 1 96 ? 9.504 25.822 14.795 1.00 20.10 268 GLU A CA 1
ATOM 774 C C . GLU A 1 96 ? 9.733 24.349 15.104 1.00 22.02 268 GLU A C 1
ATOM 775 O O . GLU A 1 96 ? 8.791 23.600 15.348 1.00 25.03 268 GLU A O 1
ATOM 781 N N . ARG A 1 97 ? 10.993 23.938 15.096 1.00 25.78 269 ARG A N 1
ATOM 782 C CA . ARG A 1 97 ? 11.348 22.571 15.452 1.00 26.46 269 ARG A CA 1
ATOM 783 C C . ARG A 1 97 ? 10.957 22.302 16.897 1.00 25.01 269 ARG A C 1
ATOM 784 O O . ARG A 1 97 ? 10.543 21.197 17.251 1.00 30.22 269 ARG A O 1
ATOM 792 N N . ARG A 1 98 ? 11.070 23.330 17.726 1.00 19.51 270 ARG A N 1
ATOM 793 C CA . ARG A 1 98 ? 10.789 23.201 19.148 1.00 15.08 270 ARG A CA 1
ATOM 794 C C . ARG A 1 98 ? 9.322 23.436 19.491 1.00 17.05 270 ARG A C 1
ATOM 795 O O . ARG A 1 98 ? 8.923 23.264 20.631 1.00 23.61 270 ARG A O 1
ATOM 803 N N . HIS A 1 99 ? 8.523 23.833 18.503 1.00 21.94 271 HIS A N 1
ATOM 804 C CA . HIS A 1 99 ? 7.089 24.029 18.698 1.00 18.56 271 HIS A CA 1
ATOM 805 C C . HIS A 1 99 ? 6.280 23.483 17.525 1.00 21.88 271 HIS A C 1
ATOM 806 O O . HIS A 1 99 ? 6.000 24.201 16.561 1.00 19.68 271 HIS A O 1
ATOM 813 N N . LYS A 1 100 ? 5.890 22.218 17.605 1.00 28.67 272 LYS A N 1
ATOM 814 C CA . LYS A 1 100 ? 5.202 21.590 16.481 1.00 29.24 272 LYS A CA 1
ATOM 815 C C . LYS A 1 100 ? 3.860 22.257 16.216 1.00 24.29 272 LYS A C 1
ATOM 816 O O . LYS A 1 100 ? 3.355 22.219 15.102 1.00 29.88 272 LYS A O 1
ATOM 822 N N . ASP A 1 101 ? 3.285 22.882 17.232 1.00 24.50 273 ASP A N 1
ATOM 823 C CA . ASP A 1 101 ? 1.968 23.475 17.063 1.00 27.98 273 ASP A CA 1
ATOM 824 C C . ASP A 1 101 ? 2.045 24.972 16.770 1.00 24.65 273 ASP A C 1
ATOM 825 O O . ASP A 1 101 ? 1.037 25.683 16.808 1.00 25.21 273 ASP A O 1
ATOM 830 N N . ALA A 1 102 ? 3.246 25.441 16.444 1.00 30.25 274 ALA A N 1
ATOM 831 C CA . ALA A 1 102 ? 3.414 26.788 15.902 1.00 16.59 274 ALA A CA 1
ATOM 832 C C . ALA A 1 102 ? 3.354 26.705 14.392 1.00 17.65 274 ALA A C 1
ATOM 833 O O . ALA A 1 102 ? 4.050 25.894 13.776 1.00 19.49 274 ALA A O 1
ATOM 835 N N . ILE A 1 103 ? 2.505 27.530 13.794 1.00 23.82 275 ILE A N 1
ATOM 836 C CA . ILE A 1 103 ? 2.320 27.525 12.346 1.00 20.90 275 ILE A CA 1
ATOM 837 C C . ILE A 1 103 ? 3.579 28.059 11.670 1.00 23.39 275 ILE A C 1
ATOM 838 O O . ILE A 1 103 ? 4.028 29.167 11.986 1.00 23.32 275 ILE A O 1
ATOM 843 N N . ALA A 1 104 ? 4.156 27.264 10.765 1.00 23.51 276 ALA A N 1
ATOM 844 C CA . ALA A 1 104 ? 5.340 27.682 10.011 1.00 20.69 276 ALA A CA 1
ATOM 845 C C . ALA A 1 104 ? 5.141 29.066 9.403 1.00 19.11 276 ALA A C 1
ATOM 846 O O . ALA A 1 104 ? 4.065 29.380 8.887 1.00 19.95 276 ALA A O 1
ATOM 848 N N . ILE A 1 105 ? 6.178 29.891 9.464 1.00 19.35 277 ILE A N 1
ATOM 849 C CA . ILE A 1 105 ? 6.038 31.288 9.083 1.00 16.52 277 ILE A CA 1
ATOM 850 C C . ILE A 1 105 ? 5.640 31.450 7.635 1.00 16.60 277 ILE A C 1
ATOM 851 O O . ILE A 1 105 ? 4.952 32.408 7.286 1.00 18.20 277 ILE A O 1
ATOM 856 N N . LYS A 1 106 ? 6.037 30.492 6.795 1.00 22.52 278 LYS A N 1
ATOM 857 C CA . LYS A 1 106 ? 5.669 30.538 5.384 1.00 20.27 278 LYS A CA 1
ATOM 858 C C . LYS A 1 106 ? 4.149 30.541 5.181 1.00 19.50 278 LYS A C 1
ATOM 859 O O . LYS A 1 106 ? 3.657 31.069 4.192 1.00 22.54 278 LYS A O 1
ATOM 865 N N . TYR A 1 107 ? 3.410 29.999 6.144 1.00 20.01 279 TYR A N 1
ATOM 866 C CA . TYR A 1 107 ? 1.951 29.978 6.065 1.00 16.98 279 TYR A CA 1
ATOM 867 C C . TYR A 1 107 ? 1.279 31.290 6.447 1.00 19.25 279 TYR A C 1
ATOM 868 O O . TYR A 1 107 ? 0.092 31.472 6.191 1.00 23.51 279 TYR A O 1
ATOM 877 N N . PHE A 1 108 ? 2.027 32.209 7.050 1.00 20.25 280 PHE A N 1
ATOM 878 C CA . PHE A 1 108 ? 1.475 33.531 7.342 1.00 16.84 280 PHE A CA 1
ATOM 879 C C . PHE A 1 108 ? 1.126 34.270 6.043 1.00 21.33 280 PHE A C 1
ATOM 880 O O . PHE A 1 108 ? 0.126 34.987 6.001 1.00 17.75 280 PHE A O 1
ATOM 888 N N . ARG A 1 109 ? 1.949 34.088 4.999 1.00 17.25 281 ARG A N 1
ATOM 889 C CA . ARG A 1 109 ? 1.649 34.592 3.659 1.00 15.73 281 ARG A CA 1
ATOM 890 C C . ARG A 1 109 ? 0.263 34.154 3.199 1.00 22.37 281 ARG A C 1
ATOM 891 O O . ARG A 1 109 ? -0.523 34.964 2.704 1.00 18.76 281 ARG A O 1
ATOM 899 N N . LYS A 1 110 ? -0.021 32.860 3.348 1.00 23.62 282 LYS A N 1
ATOM 900 C CA . LYS A 1 110 ? -1.270 32.302 2.859 1.00 21.04 282 LYS A CA 1
ATOM 901 C C . LYS A 1 110 ? -2.434 32.982 3.536 1.00 22.20 282 LYS A C 1
ATOM 902 O O . LYS A 1 110 ? -3.466 33.247 2.919 1.00 29.02 282 LYS A O 1
ATOM 908 N N . PHE A 1 111 ? -2.259 33.267 4.818 1.00 24.07 283 PHE A N 1
ATOM 909 C CA . PHE A 1 111 ? -3.314 33.877 5.594 1.00 18.52 283 PHE A CA 1
ATOM 910 C C . PHE A 1 111 ? -3.547 35.312 5.149 1.00 22.19 283 PHE A C 1
ATOM 911 O O . PHE A 1 111 ? -4.692 35.734 4.964 1.00 25.58 283 PHE A O 1
ATOM 919 N N . VAL A 1 112 ? -2.455 36.064 5.022 1.00 18.05 284 VAL A N 1
ATOM 920 C CA . VAL A 1 112 ? -2.508 37.447 4.582 1.00 20.39 284 VAL A CA 1
ATOM 921 C C . VAL A 1 112 ? -3.171 37.508 3.205 1.00 19.76 284 VAL A C 1
ATOM 922 O O . VAL A 1 112 ? -4.149 38.230 3.009 1.00 21.30 284 VAL A O 1
ATOM 926 N N . ALA A 1 113 ? -2.648 36.733 2.264 1.00 16.45 285 ALA A N 1
ATOM 927 C CA . ALA A 1 113 ? -3.224 36.671 0.929 1.00 20.54 285 ALA A CA 1
ATOM 928 C C . ALA A 1 113 ? -4.728 36.441 1.000 1.00 21.07 285 ALA A C 1
ATOM 929 O O . ALA A 1 113 ? -5.502 37.163 0.381 1.00 27.58 285 ALA A O 1
ATOM 931 N N . SER A 1 114 ? -5.132 35.452 1.783 1.00 20.61 286 SER A N 1
ATOM 932 C CA . SER A 1 114 ? -6.538 35.095 1.921 1.00 20.30 286 SER A CA 1
ATOM 933 C C . SER A 1 114 ? -7.394 36.248 2.462 1.00 25.58 286 SER A C 1
ATOM 934 O O . SER A 1 114 ? -8.513 36.486 1.990 1.00 25.79 286 SER A O 1
ATOM 937 N N . LYS A 1 115 ? -6.868 36.982 3.435 1.00 26.86 287 LYS A N 1
ATOM 938 C CA . LYS A 1 115 ? -7.650 38.057 4.031 1.00 29.42 287 LYS A CA 1
ATOM 939 C C . LYS A 1 115 ? -7.802 39.211 3.063 1.00 27.69 287 LYS A C 1
ATOM 940 O O . LYS A 1 115 ? -8.868 39.827 2.970 1.00 34.39 287 LYS A O 1
ATOM 946 N N . MET A 1 116 ? -6.728 39.512 2.347 1.00 23.26 288 MET A N 1
ATOM 947 C CA . MET A 1 116 ? -6.756 40.618 1.410 1.00 22.24 288 MET A CA 1
ATOM 948 C C . MET A 1 116 ? -7.771 40.325 0.301 1.00 28.95 288 MET A C 1
ATOM 949 O O . MET A 1 116 ? -8.452 41.231 -0.189 1.00 26.89 288 MET A O 1
ATOM 954 N N . ALA A 1 117 ? -7.904 39.050 -0.055 1.00 27.60 289 ALA A N 1
ATOM 955 C CA . ALA A 1 117 ? -8.963 38.629 -0.964 1.00 27.30 289 ALA A CA 1
ATOM 956 C C . ALA A 1 117 ? -10.347 38.986 -0.404 1.00 31.44 289 ALA A C 1
ATOM 957 O O . ALA A 1 117 ? -11.134 39.638 -1.087 1.00 35.22 289 ALA A O 1
ATOM 959 N N . GLU A 1 118 ? -10.635 38.576 0.833 1.00 23.01 290 GLU A N 1
ATOM 960 C CA . GLU A 1 118 ? -11.922 38.889 1.465 1.00 24.07 290 GLU A CA 1
ATOM 961 C C . GLU A 1 118 ? -12.206 40.389 1.533 1.00 37.60 290 GLU A C 1
ATOM 962 O O . GLU A 1 118 ? -13.368 40.802 1.622 1.00 39.05 290 GLU A O 1
ATOM 968 N N . LEU A 1 119 ? -11.148 41.200 1.528 1.00 32.61 291 LEU A N 1
ATOM 969 C CA . LEU A 1 119 ? -11.303 42.651 1.525 1.00 25.34 291 LEU A CA 1
ATOM 970 C C . LEU A 1 119 ? -11.293 43.167 0.087 1.00 29.37 291 LEU A C 1
ATOM 971 O O . LEU A 1 119 ? -11.160 44.363 -0.161 1.00 28.32 291 LEU A O 1
ATOM 976 N N . SER A 1 120 ? -11.423 42.235 -0.854 1.00 33.47 292 SER A N 1
ATOM 977 C CA . SER A 1 120 ? -11.493 42.541 -2.282 1.00 29.20 292 SER A CA 1
ATOM 978 C C . SER A 1 120 ? -10.265 43.267 -2.842 1.00 31.01 292 SER A C 1
ATOM 979 O O . SER A 1 120 ? -10.380 44.091 -3.754 1.00 34.21 292 SER A O 1
ATOM 982 N N . VAL A 1 121 ? -9.090 42.959 -2.302 1.00 28.73 293 VAL A N 1
ATOM 983 C CA . VAL A 1 121 ? -7.846 43.408 -2.917 1.00 30.16 293 VAL A CA 1
ATOM 984 C C . VAL A 1 121 ? -7.611 42.543 -4.145 1.00 26.72 293 VAL A C 1
ATOM 985 O O . VAL A 1 121 ? -7.649 41.322 -4.064 1.00 24.91 293 VAL A O 1
ATOM 989 N N . PRO A 1 122 ? -7.403 43.174 -5.302 1.00 26.55 294 PRO A N 1
ATOM 990 C CA . PRO A 1 122 ? -7.288 42.376 -6.526 1.00 19.24 294 PRO A CA 1
ATOM 991 C C . PRO A 1 122 ? -6.027 41.529 -6.474 1.00 23.61 294 PRO A C 1
ATOM 992 O O . PRO A 1 122 ? -5.028 41.945 -5.888 1.00 26.69 294 PRO A O 1
ATOM 996 N N . LEU A 1 123 ? -6.077 40.347 -7.068 1.00 27.28 295 LEU A N 1
ATOM 997 C CA . LEU A 1 123 ? -5.040 39.355 -6.834 1.00 29.42 295 LEU A CA 1
ATOM 998 C C . LEU A 1 123 ? -3.664 39.815 -7.317 1.00 30.00 295 LEU A C 1
ATOM 999 O O . LEU A 1 123 ? -2.641 39.518 -6.693 1.00 31.73 295 LEU A O 1
ATOM 1004 N N . ASP A 1 124 ? -3.633 40.555 -8.413 1.00 27.43 296 ASP A N 1
ATOM 1005 C CA . ASP A 1 124 ? -2.357 41.023 -8.921 1.00 29.11 296 ASP A CA 1
ATOM 1006 C C . ASP A 1 124 ? -1.748 42.004 -7.919 1.00 23.41 296 ASP A C 1
ATOM 1007 O O . ASP A 1 124 ? -0.529 42.109 -7.815 1.00 26.53 296 ASP A O 1
ATOM 1012 N N . ILE A 1 125 ? -2.586 42.710 -7.169 1.00 18.09 297 ILE A N 1
ATOM 1013 C CA . ILE A 1 125 ? -2.063 43.645 -6.179 1.00 20.46 297 ILE A CA 1
ATOM 1014 C C . ILE A 1 125 ? -1.611 42.899 -4.923 1.00 23.14 297 ILE A C 1
ATOM 1015 O O . ILE A 1 125 ? -0.614 43.265 -4.298 1.00 22.87 297 ILE A O 1
ATOM 1020 N N . ILE A 1 126 ? -2.348 41.853 -4.555 1.00 22.62 298 ILE A N 1
ATOM 1021 C CA . ILE A 1 126 ? -1.929 40.977 -3.471 1.00 20.13 298 ILE A CA 1
ATOM 1022 C C . ILE A 1 126 ? -0.541 40.419 -3.772 1.00 23.21 298 ILE A C 1
ATOM 1023 O O . ILE A 1 126 ? 0.336 40.431 -2.907 1.00 22.79 298 ILE A O 1
ATOM 1028 N N . ASP A 1 127 ? -0.352 39.947 -5.005 1.00 18.95 299 ASP A N 1
ATOM 1029 C CA . ASP A 1 127 ? 0.940 39.447 -5.468 1.00 25.02 299 ASP A CA 1
ATOM 1030 C C . ASP A 1 127 ? 2.045 40.491 -5.302 1.00 24.70 299 ASP A C 1
ATOM 1031 O O . ASP A 1 127 ? 3.157 40.173 -4.870 1.00 23.77 299 ASP A O 1
ATOM 1036 N N . PHE A 1 128 ? 1.741 41.734 -5.658 1.00 15.21 300 PHE A N 1
ATOM 1037 C CA . PHE A 1 128 ? 2.751 42.783 -5.618 1.00 19.52 300 PHE A CA 1
ATOM 1038 C C . PHE A 1 128 ? 3.075 43.173 -4.189 1.00 16.90 300 PHE A C 1
ATOM 1039 O O . PHE A 1 128 ? 4.240 43.380 -3.853 1.00 15.48 300 PHE A O 1
ATOM 1047 N N . ILE A 1 129 ? 2.044 43.273 -3.354 1.00 17.59 301 ILE A N 1
ATOM 1048 C CA . ILE A 1 129 ? 2.229 43.585 -1.939 1.00 16.25 301 ILE A CA 1
ATOM 1049 C C . ILE A 1 129 ? 3.129 42.541 -1.267 1.00 16.66 301 ILE A C 1
ATOM 1050 O O . ILE A 1 129 ? 3.913 42.858 -0.376 1.00 16.24 301 ILE A O 1
ATOM 1055 N N . GLN A 1 130 ? 3.047 41.300 -1.726 1.00 17.39 302 GLN A N 1
ATOM 1056 C CA . GLN A 1 130 ? 3.776 40.218 -1.084 1.00 13.87 302 GLN A CA 1
ATOM 1057 C C . GLN A 1 130 ? 5.141 40.008 -1.714 1.00 19.88 302 GLN A C 1
ATOM 1058 O O . GLN A 1 130 ? 5.843 39.034 -1.410 1.00 16.25 302 GLN A O 1
ATOM 1064 N N . GLY A 1 131 ? 5.517 40.921 -2.598 1.00 14.44 303 GLY A N 1
ATOM 1065 C CA . GLY A 1 131 ? 6.834 40.869 -3.186 1.00 19.51 303 GLY A CA 1
ATOM 1066 C C . GLY A 1 131 ? 7.016 39.815 -4.255 1.00 17.82 303 GLY A C 1
ATOM 1067 O O . GLY A 1 131 ? 8.135 39.373 -4.491 1.00 17.36 303 GLY A O 1
ATOM 1068 N N . ARG A 1 132 ? 5.924 39.421 -4.904 1.00 21.63 304 ARG A N 1
ATOM 1069 C CA . ARG A 1 132 ? 5.997 38.509 -6.048 1.00 22.75 304 ARG A CA 1
ATOM 1070 C C . ARG A 1 132 ? 6.036 39.203 -7.403 1.00 21.85 304 ARG A C 1
ATOM 1071 O O . ARG A 1 132 ? 5.494 40.299 -7.576 1.00 20.50 304 ARG A O 1
ATOM 1079 N N . LYS A 1 133 ? 6.681 38.556 -8.367 1.00 21.02 305 LYS A N 1
ATOM 1080 C CA . LYS A 1 133 ? 6.757 39.105 -9.719 1.00 28.65 305 LYS A CA 1
ATOM 1081 C C . LYS A 1 133 ? 5.417 38.944 -10.430 1.00 27.40 305 LYS A C 1
ATOM 1082 O O . LYS A 1 133 ? 4.662 38.025 -10.115 1.00 31.21 305 LYS A O 1
ATOM 1088 N N . PRO A 1 134 ? 5.105 39.855 -11.369 1.00 31.59 306 PRO A N 1
ATOM 1089 C CA . PRO A 1 134 ? 3.830 39.821 -12.096 1.00 28.94 306 PRO A CA 1
ATOM 1090 C C . PRO A 1 134 ? 3.719 38.537 -12.891 1.00 27.20 306 PRO A C 1
ATOM 1091 O O . PRO A 1 134 ? 4.734 38.029 -13.355 1.00 32.57 306 PRO A O 1
ATOM 1095 N N . THR A 1 135 ? 2.511 38.014 -13.032 1.00 26.70 307 THR A N 1
ATOM 1096 C CA . THR A 1 135 ? 2.308 36.739 -13.709 1.00 34.21 307 THR A CA 1
ATOM 1097 C C . THR A 1 135 ? 2.013 37.002 -15.176 1.00 40.90 307 THR A C 1
ATOM 1098 O O . THR A 1 135 ? 2.118 36.113 -16.017 1.00 46.91 307 THR A O 1
ATOM 1102 N N . ARG A 1 136 ? 1.647 38.246 -15.463 1.00 44.93 308 ARG A N 1
ATOM 1103 C CA . ARG A 1 136 ? 1.303 38.696 -16.804 1.00 35.94 308 ARG A CA 1
ATOM 1104 C C . ARG A 1 136 ? 2.278 39.805 -17.223 1.00 37.89 308 ARG A C 1
ATOM 1105 O O . ARG A 1 136 ? 2.617 40.670 -16.420 1.00 46.61 308 ARG A O 1
ATOM 1113 N N . VAL A 1 137 ? 2.739 39.784 -18.466 1.00 30.65 309 VAL A N 1
ATOM 1114 C CA . VAL A 1 137 ? 3.556 40.874 -18.988 1.00 32.70 309 VAL A CA 1
ATOM 1115 C C . VAL A 1 137 ? 2.760 42.178 -19.012 1.00 33.70 309 VAL A C 1
ATOM 1116 O O . VAL A 1 137 ? 3.283 43.254 -18.726 1.00 35.52 309 VAL A O 1
ATOM 1120 N N . LEU A 1 138 ? 1.480 42.070 -19.344 1.00 33.49 310 LEU A N 1
ATOM 1121 C CA . LEU A 1 138 ? 0.622 43.235 -19.416 1.00 31.12 310 LEU A CA 1
ATOM 1122 C C . LEU A 1 138 ? -0.171 43.396 -18.133 1.00 44.76 310 LEU A C 1
ATOM 1123 O O . LEU A 1 138 ? -1.351 43.019 -18.045 1.00 36.04 310 LEU A O 1
ATOM 1128 N N . THR A 1 139 ? 0.501 43.963 -17.137 1.00 49.36 311 THR A N 1
ATOM 1129 C CA . THR A 1 139 ? -0.093 44.205 -15.830 1.00 46.17 311 THR A CA 1
ATOM 1130 C C . THR A 1 139 ? -1.363 45.034 -15.963 1.00 42.20 311 THR A C 1
ATOM 1131 O O . THR A 1 139 ? -1.492 45.839 -16.883 1.00 34.58 311 THR A O 1
ATOM 1135 N N . GLN A 1 140 ? -2.307 44.824 -15.052 1.00 49.07 312 GLN A N 1
ATOM 1136 C CA . GLN A 1 140 ? -3.548 45.582 -15.083 1.00 40.08 312 GLN A CA 1
ATOM 1137 C C . GLN A 1 140 ? -3.354 46.996 -14.536 1.00 44.47 312 GLN A C 1
ATOM 1138 O O . GLN A 1 140 ? -4.020 47.928 -14.980 1.00 45.51 312 GLN A O 1
ATOM 1144 N N . HIS A 1 141 ? -2.432 47.153 -13.583 1.00 47.23 313 HIS A N 1
ATOM 1145 C CA . HIS A 1 141 ? -2.219 48.446 -12.926 1.00 42.29 313 HIS A CA 1
ATOM 1146 C C . HIS A 1 141 ? -0.872 49.073 -13.263 1.00 48.13 313 HIS A C 1
ATOM 1147 O O . HIS A 1 141 ? 0.101 48.894 -12.530 1.00 49.98 313 HIS A O 1
ATOM 1154 N N . TYR A 1 142 ? -0.827 49.825 -14.359 1.00 49.82 314 TYR A N 1
ATOM 1155 C CA . TYR A 1 142 ? 0.418 50.441 -14.827 1.00 47.36 314 TYR A CA 1
ATOM 1156 C C . TYR A 1 142 ? 0.729 51.769 -14.142 1.00 47.14 314 TYR A C 1
ATOM 1157 O O . TYR A 1 142 ? 1.897 52.085 -13.910 1.00 54.26 314 TYR A O 1
ATOM 1166 N N . VAL A 1 143 ? -0.310 52.539 -13.823 1.00 37.47 315 VAL A N 1
ATOM 1167 C CA . VAL A 1 143 ? -0.178 53.674 -12.907 1.00 43.50 315 VAL A CA 1
ATOM 1168 C C . VAL A 1 143 ? -1.197 53.470 -11.815 1.00 52.37 315 VAL A C 1
ATOM 1169 O O . VAL A 1 143 ? -2.155 52.707 -12.002 1.00 54.77 315 VAL A O 1
ATOM 1173 N N . SER A 1 144 ? -0.973 54.067 -10.646 1.00 51.91 316 SER A N 1
ATOM 1174 C CA . SER A 1 144 ? 0.346 54.398 -10.132 1.00 34.10 316 SER A CA 1
ATOM 1175 C C . SER A 1 144 ? 0.491 53.249 -9.157 1.00 36.31 316 SER A C 1
ATOM 1176 O O . SER A 1 144 ? -0.263 53.167 -8.178 1.00 37.75 316 SER A O 1
ATOM 1179 N N . LEU A 1 145 ? 1.391 52.320 -9.448 1.00 33.23 317 LEU A N 1
ATOM 1180 C CA . LEU A 1 145 ? 1.330 51.021 -8.792 1.00 29.54 317 LEU A CA 1
ATOM 1181 C C . LEU A 1 145 ? 1.482 51.157 -7.281 1.00 31.68 317 LEU A C 1
ATOM 1182 O O . LEU A 1 145 ? 0.713 50.566 -6.518 1.00 26.07 317 LEU A O 1
ATOM 1187 N N . PHE A 1 146 ? 2.446 51.964 -6.853 1.00 28.25 318 PHE A N 1
ATOM 1188 C CA . PHE A 1 146 ? 2.612 52.190 -5.428 1.00 26.11 318 PHE A CA 1
ATOM 1189 C C . PHE A 1 146 ? 1.325 52.690 -4.756 1.00 23.51 318 PHE A C 1
ATOM 1190 O O . PHE A 1 146 ? 0.906 52.151 -3.734 1.00 24.07 318 PHE A O 1
ATOM 1198 N N . GLY A 1 147 ? 0.705 53.717 -5.326 1.00 23.23 319 GLY A N 1
ATOM 1199 C CA . GLY A 1 147 ? -0.534 54.241 -4.781 1.00 22.48 319 GLY A CA 1
ATOM 1200 C C . GLY A 1 147 ? -1.663 53.224 -4.677 1.00 23.19 319 GLY A C 1
ATOM 1201 O O . GLY A 1 147 ? -2.330 53.140 -3.649 1.00 25.01 319 GLY A O 1
ATOM 1202 N N . ILE A 1 148 ? -1.882 52.465 -5.745 1.00 22.51 320 ILE A N 1
ATOM 1203 C CA . ILE A 1 148 ? -2.914 51.440 -5.766 1.00 23.21 320 ILE A CA 1
ATOM 1204 C C . ILE A 1 148 ? -2.616 50.391 -4.705 1.00 28.07 320 ILE A C 1
ATOM 1205 O O . ILE A 1 148 ? -3.501 49.980 -3.951 1.00 27.82 320 ILE A O 1
ATOM 1210 N N . ALA A 1 149 ? -1.363 49.950 -4.658 1.00 25.77 321 ALA A N 1
ATOM 1211 C CA . ALA A 1 149 ? -0.945 48.978 -3.658 1.00 24.59 321 ALA A CA 1
ATOM 1212 C C . ALA A 1 149 ? -1.155 49.541 -2.248 1.00 26.78 321 ALA A C 1
ATOM 1213 O O . ALA A 1 149 ? -1.677 48.853 -1.374 1.00 23.01 321 ALA A O 1
ATOM 1215 N N . LYS A 1 150 ? -0.766 50.796 -2.033 1.00 22.02 322 LYS A N 1
ATOM 1216 C CA . LYS A 1 150 ? -0.867 51.376 -0.705 1.00 22.87 322 LYS A CA 1
ATOM 1217 C C . LYS A 1 150 ? -2.313 51.468 -0.240 1.00 28.81 322 LYS A C 1
ATOM 1218 O O . LYS A 1 150 ? -2.624 51.098 0.890 1.00 25.98 322 LYS A O 1
ATOM 1224 N N . GLU A 1 151 ? -3.196 51.945 -1.112 1.00 27.09 323 GLU A N 1
ATOM 1225 C CA . GLU A 1 151 ? -4.598 52.091 -0.740 1.00 23.15 323 GLU A CA 1
ATOM 1226 C C . GLU A 1 151 ? -5.234 50.737 -0.501 1.00 25.34 323 GLU A C 1
ATOM 1227 O O . GLU A 1 151 ? -6.040 50.574 0.421 1.00 25.52 323 GLU A O 1
ATOM 1233 N N . GLN A 1 152 ? -4.856 49.759 -1.316 1.00 23.71 324 GLN A N 1
ATOM 1234 C CA . GLN A 1 152 ? -5.329 48.398 -1.104 1.00 23.05 324 GLN A CA 1
ATOM 1235 C C . GLN A 1 152 ? -4.820 47.859 0.233 1.00 23.17 324 GLN A C 1
ATOM 1236 O O . GLN A 1 152 ? -5.570 47.226 0.979 1.00 25.83 324 GLN A O 1
ATOM 1242 N N . TYR A 1 153 ? -3.567 48.158 0.556 1.00 20.46 325 TYR A N 1
ATOM 1243 C CA . TYR A 1 153 ? -2.960 47.636 1.777 1.00 19.94 325 TYR A CA 1
ATOM 1244 C C . TYR A 1 153 ? -3.566 48.273 3.026 1.00 20.22 325 TYR A C 1
ATOM 1245 O O . TYR A 1 153 ? -3.741 47.616 4.051 1.00 19.68 325 TYR A O 1
ATOM 1254 N N . LYS A 1 154 ? -3.896 49.555 2.930 1.00 25.59 326 LYS A N 1
ATOM 1255 C CA . LYS A 1 154 ? -4.572 50.260 4.018 1.00 22.27 326 LYS A CA 1
ATOM 1256 C C . LYS A 1 154 ? -5.873 49.592 4.489 1.00 22.41 326 LYS A C 1
ATOM 1257 O O . LYS A 1 154 ? -6.302 49.807 5.618 1.00 28.48 326 LYS A O 1
ATOM 1263 N N . LYS A 1 155 ? -6.482 48.769 3.639 1.00 23.88 327 LYS A N 1
ATOM 1264 C CA . LYS A 1 155 ? -7.669 48.000 4.023 1.00 23.50 327 LYS A CA 1
ATOM 1265 C C . LYS A 1 155 ? -7.328 46.774 4.880 1.00 33.41 327 LYS A C 1
ATOM 1266 O O . LYS A 1 155 ? -8.078 46.422 5.802 1.00 30.43 327 LYS A O 1
ATOM 1272 N N . TYR A 1 156 ? -6.214 46.110 4.565 1.00 22.96 328 TYR A N 1
ATOM 1273 C CA . TYR A 1 156 ? -5.736 45.024 5.413 1.00 24.03 328 TYR A CA 1
ATOM 1274 C C . TYR A 1 156 ? -5.292 45.585 6.763 1.00 27.80 328 TYR A C 1
ATOM 1275 O O . TYR A 1 156 ? -5.553 44.995 7.814 1.00 22.71 328 TYR A O 1
ATOM 1284 N N . ALA A 1 157 ? -4.625 46.736 6.721 1.00 23.80 329 ALA A N 1
ATOM 1285 C CA . ALA A 1 157 ? -4.147 47.381 7.931 1.00 26.97 329 ALA A CA 1
ATOM 1286 C C . ALA A 1 157 ? -5.303 47.694 8.871 1.00 33.11 329 ALA A C 1
ATOM 1287 O O . ALA A 1 157 ? -5.228 47.392 10.065 1.00 34.04 329 ALA A O 1
ATOM 1289 N N . GLU A 1 158 ? -6.367 48.293 8.337 1.00 25.21 330 GLU A N 1
ATOM 1290 C CA . GLU A 1 158 ? -7.514 48.635 9.165 1.00 28.66 330 GLU A CA 1
ATOM 1291 C C . GLU A 1 158 ? -8.115 47.388 9.784 1.00 25.61 330 GLU A C 1
ATOM 1292 O O . GLU A 1 158 ? -8.408 47.359 10.979 1.00 25.02 330 GLU A O 1
ATOM 1298 N N . TRP A 1 159 ? -8.287 46.358 8.971 1.00 17.91 331 TRP A N 1
ATOM 1299 C CA . TRP A 1 159 ? -8.779 45.094 9.481 1.00 23.00 331 TRP A CA 1
ATOM 1300 C C . TRP A 1 159 ? -7.887 44.587 10.616 1.00 29.20 331 TRP A C 1
ATOM 1301 O O . TRP A 1 159 ? -8.351 44.328 11.718 1.00 34.19 331 TRP A O 1
ATOM 1312 N N . LEU A 1 160 ? -6.596 44.482 10.342 1.00 30.59 332 LEU A N 1
ATOM 1313 C CA . LEU A 1 160 ? -5.640 43.964 11.307 1.00 32.03 332 LEU A CA 1
ATOM 1314 C C . LEU A 1 160 ? -5.625 44.751 12.618 1.00 36.30 332 LEU A C 1
ATOM 1315 O O . LEU A 1 160 ? -5.473 44.168 13.701 1.00 37.38 332 LEU A O 1
ATOM 1320 N N . LYS A 1 161 ? -5.776 46.069 12.513 1.00 29.70 333 LYS A N 1
ATOM 1321 C CA . LYS A 1 161 ? -5.772 46.943 13.684 1.00 30.02 333 LYS A CA 1
ATOM 1322 C C . LYS A 1 161 ? -6.985 46.704 14.591 1.00 33.42 333 LYS A C 1
ATOM 1323 O O . LYS A 1 161 ? -6.919 46.939 15.795 1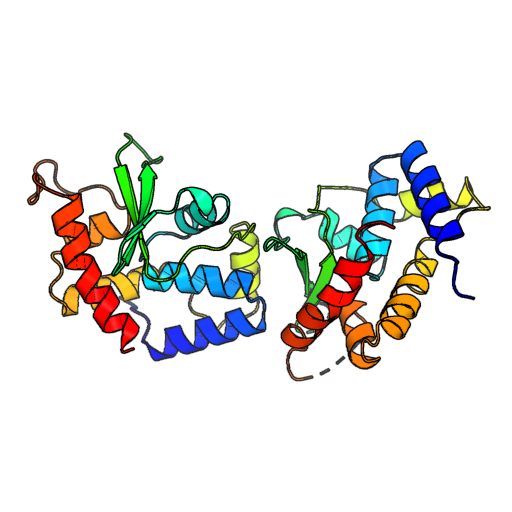.00 48.78 333 LYS A O 1
ATOM 1329 N N . GLY A 1 162 ? -8.090 46.246 14.015 1.00 26.90 334 GLY A N 1
ATOM 1330 C CA . GLY A 1 162 ? -9.285 45.976 14.788 1.00 32.14 334 GLY A CA 1
ATOM 1331 C C . GLY A 1 162 ? -9.389 44.496 15.095 1.00 41.11 334 GLY A C 1
ATOM 1332 O O . GLY A 1 162 ? -10.344 44.039 15.719 1.00 40.77 334 GLY A O 1
ATOM 1333 N N . VAL A 1 163 ? -8.377 43.762 14.640 1.00 46.60 335 VAL A N 1
ATOM 1334 C CA . VAL A 1 163 ? -8.199 42.323 14.874 1.00 46.30 335 VAL A CA 1
ATOM 1335 C C . VAL A 1 163 ? -9.350 41.467 14.378 1.00 44.38 335 VAL A C 1
ATOM 1336 O O . VAL A 1 163 ? -9.141 40.607 13.524 1.00 49.56 335 VAL A O 1
ATOM 1340 N N . TYR B 1 5 ? 35.542 31.500 47.241 1.00 66.14 177 TYR B N 1
ATOM 1341 C CA . TYR B 1 5 ? 36.399 32.374 46.441 1.00 59.97 177 TYR B CA 1
ATOM 1342 C C . TYR B 1 5 ? 35.719 32.883 45.170 1.00 61.85 177 TYR B C 1
ATOM 1343 O O . TYR B 1 5 ? 35.424 32.117 44.241 1.00 54.28 177 TYR B O 1
ATOM 1352 N N . ILE B 1 6 ? 35.473 34.188 45.150 1.00 57.71 178 ILE B N 1
ATOM 1353 C CA . ILE B 1 6 ? 35.069 34.891 43.943 1.00 54.16 178 ILE B CA 1
ATOM 1354 C C . ILE B 1 6 ? 36.292 35.674 43.462 1.00 48.17 178 ILE B C 1
ATOM 1355 O O . ILE B 1 6 ? 37.012 36.260 44.270 1.00 50.15 178 ILE B O 1
ATOM 1360 N N . PRO B 1 7 ? 36.550 35.664 42.149 1.00 37.97 179 PRO B N 1
ATOM 1361 C CA . PRO B 1 7 ? 37.608 36.499 41.560 1.00 42.33 179 PRO B CA 1
ATOM 1362 C C . PRO B 1 7 ? 37.255 37.989 41.582 1.00 36.44 179 PRO B C 1
ATOM 1363 O O . PRO B 1 7 ? 36.079 38.340 41.680 1.00 36.11 179 PRO B O 1
ATOM 1367 N N . THR B 1 8 ? 38.256 38.858 41.478 1.00 30.77 180 THR B N 1
ATOM 1368 C CA . THR B 1 8 ? 37.993 40.291 41.434 1.00 28.47 180 THR B CA 1
ATOM 1369 C C . THR B 1 8 ? 37.837 40.753 39.991 1.00 32.61 180 THR B C 1
ATOM 1370 O O . THR B 1 8 ? 38.311 40.091 39.063 1.00 31.80 180 THR B O 1
ATOM 1374 N N . LEU B 1 9 ? 37.182 41.893 39.794 1.00 35.20 181 LEU B N 1
ATOM 1375 C CA . LEU B 1 9 ? 37.095 42.462 38.454 1.00 29.44 181 LEU B CA 1
ATOM 1376 C C . LEU B 1 9 ? 38.484 42.621 37.871 1.00 29.57 181 LEU B C 1
ATOM 1377 O O . LEU B 1 9 ? 38.687 42.412 36.676 1.00 33.37 181 LEU B O 1
ATOM 1382 N N . GLU B 1 10 ? 39.438 42.964 38.730 1.00 30.26 182 GLU B N 1
ATOM 1383 C CA . GLU B 1 10 ? 40.816 43.183 38.310 1.00 34.11 182 GLU B CA 1
ATOM 1384 C C . GLU B 1 10 ? 41.426 41.888 37.792 1.00 31.59 182 GLU B C 1
ATOM 1385 O O . GLU B 1 10 ? 42.069 41.872 36.740 1.00 30.17 182 GLU B O 1
ATOM 1391 N N . GLU B 1 11 ? 41.207 40.797 38.515 1.00 30.12 183 GLU B N 1
ATOM 1392 C CA . GLU B 1 11 ? 41.713 39.504 38.065 1.00 33.84 183 GLU B CA 1
ATOM 1393 C C . GLU B 1 11 ? 41.049 39.111 36.748 1.00 32.15 183 GLU B C 1
ATOM 1394 O O . GLU B 1 11 ? 41.720 38.646 35.824 1.00 37.54 183 GLU B O 1
ATOM 1400 N N . ILE B 1 12 ? 39.735 39.312 36.665 1.00 32.30 184 ILE B N 1
ATOM 1401 C CA . ILE B 1 12 ? 38.971 39.016 35.452 1.00 26.06 184 ILE B CA 1
ATOM 1402 C C . ILE B 1 12 ? 39.529 39.752 34.239 1.00 27.53 184 ILE B C 1
ATOM 1403 O O . ILE B 1 12 ? 39.727 39.162 33.177 1.00 27.29 184 ILE B O 1
ATOM 1408 N N . LYS B 1 13 ? 39.787 41.047 34.395 1.00 29.54 185 LYS B N 1
ATOM 1409 C CA . LYS B 1 13 ? 40.256 41.854 33.270 1.00 28.54 185 LYS B CA 1
ATOM 1410 C C . LYS B 1 13 ? 41.669 41.474 32.857 1.00 25.49 185 LYS B C 1
ATOM 1411 O O . LYS B 1 13 ? 41.993 41.471 31.670 1.00 27.82 185 LYS B O 1
ATOM 1417 N N . ARG B 1 14 ? 42.502 41.136 33.834 1.00 24.85 186 ARG B N 1
ATOM 1418 C CA . ARG B 1 14 ? 43.871 40.738 33.550 1.00 25.49 186 ARG B CA 1
ATOM 1419 C C . ARG B 1 14 ? 43.868 39.461 32.729 1.00 27.86 186 ARG B C 1
ATOM 1420 O O . ARG B 1 14 ? 44.582 39.364 31.725 1.00 25.72 186 ARG B O 1
ATOM 1428 N N . THR B 1 15 ? 43.062 38.489 33.161 1.00 23.58 187 THR B N 1
ATOM 1429 C CA . THR B 1 15 ? 42.882 37.235 32.432 1.00 21.02 187 THR B CA 1
ATOM 1430 C C . THR B 1 15 ? 42.435 37.482 30.994 1.00 20.95 187 THR B C 1
ATOM 1431 O O . THR B 1 15 ? 42.980 36.897 30.059 1.00 19.20 187 THR B O 1
ATOM 1435 N N . LEU B 1 16 ? 41.452 38.357 30.812 1.00 19.39 188 LEU B N 1
ATOM 1436 C CA . LEU B 1 16 ? 41.039 38.730 29.462 1.00 22.08 188 LEU B CA 1
ATOM 1437 C C . LEU B 1 16 ? 42.192 39.330 28.670 1.00 22.88 188 LEU B C 1
ATOM 1438 O O . LEU B 1 16 ? 42.350 39.032 27.484 1.00 23.09 188 LEU B O 1
ATOM 1443 N N . GLN B 1 17 ? 43.004 40.165 29.314 1.00 21.56 189 GLN B N 1
ATOM 1444 C CA . GLN B 1 17 ? 44.146 40.754 28.610 1.00 22.57 189 GLN B CA 1
ATOM 1445 C C . GLN B 1 17 ? 45.149 39.680 28.168 1.00 25.63 189 GLN B C 1
ATOM 1446 O O . GLN B 1 17 ? 45.585 39.662 27.013 1.00 24.07 189 GLN B O 1
ATOM 1452 N N . LEU B 1 18 ? 45.497 38.779 29.087 1.00 24.81 190 LEU B N 1
ATOM 1453 C CA . LEU B 1 18 ? 46.377 37.657 28.776 1.00 20.91 190 LEU B CA 1
ATOM 1454 C C . LEU B 1 18 ? 45.818 36.783 27.651 1.00 27.52 190 LEU B C 1
ATOM 1455 O O . LEU B 1 18 ? 46.560 36.354 26.761 1.00 29.30 190 LEU B O 1
ATOM 1460 N N . ALA B 1 19 ? 44.518 36.500 27.698 1.00 22.69 191 ALA B N 1
ATOM 1461 C CA . ALA B 1 19 ? 43.897 35.717 26.636 1.00 24.69 191 ALA B CA 1
ATOM 1462 C C . ALA B 1 19 ? 43.944 36.499 25.333 1.00 26.19 191 ALA B C 1
ATOM 1463 O O . ALA B 1 19 ? 44.155 35.921 24.260 1.00 27.61 191 ALA B O 1
ATOM 1465 N N . LYS B 1 20 ? 43.764 37.816 25.436 1.00 26.79 192 LYS B N 1
ATOM 1466 C CA . LYS B 1 20 ? 43.832 38.694 24.270 1.00 28.27 192 LYS B CA 1
ATOM 1467 C C . LYS B 1 20 ? 45.188 38.536 23.580 1.00 32.02 192 LYS B C 1
ATOM 1468 O O . LYS B 1 20 ? 45.266 38.325 22.360 1.00 30.12 192 LYS B O 1
ATOM 1474 N N . ASP B 1 21 ? 46.252 38.590 24.375 1.00 27.36 193 ASP B N 1
ATOM 1475 C CA . ASP B 1 21 ? 47.606 38.503 23.836 1.00 29.15 193 ASP B CA 1
ATOM 1476 C C . ASP B 1 21 ? 47.967 37.092 23.374 1.00 34.55 193 ASP B C 1
ATOM 1477 O O . ASP B 1 21 ? 48.944 36.891 22.646 1.00 38.35 193 ASP B O 1
ATOM 1482 N N . TYR B 1 22 ? 47.170 36.116 23.786 1.00 29.41 194 TYR B N 1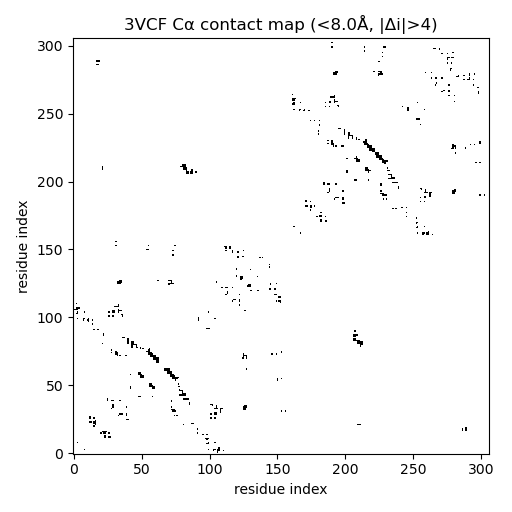
ATOM 1483 C CA . TYR B 1 22 ? 47.492 34.727 23.507 1.00 29.85 194 TYR B CA 1
ATOM 1484 C C . TYR B 1 22 ? 46.868 34.266 22.190 1.00 29.05 194 TYR B C 1
ATOM 1485 O O . TYR B 1 22 ? 47.573 33.885 21.263 1.00 31.75 194 TYR B O 1
ATOM 1494 N N . SER B 1 23 ? 45.546 34.299 22.106 1.00 26.57 195 SER B N 1
ATOM 1495 C CA . SER B 1 23 ? 44.879 34.055 20.833 1.00 26.63 195 SER B CA 1
ATOM 1496 C C . SER B 1 23 ? 43.478 34.635 20.866 1.00 25.15 195 SER B C 1
ATOM 1497 O O . SER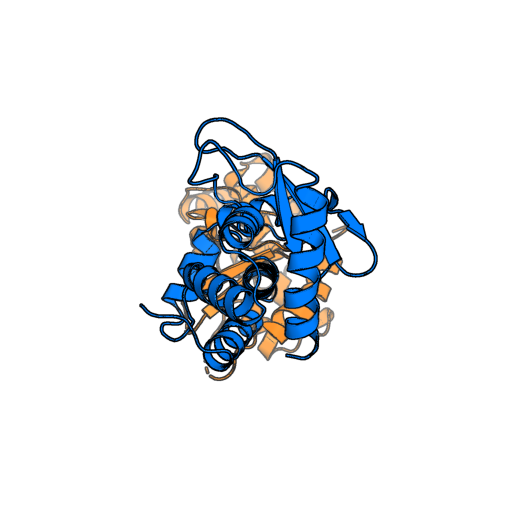 B 1 23 ? 42.904 34.841 21.935 1.00 29.71 195 SER B O 1
ATOM 1500 N N . GLU B 1 24 ? 42.936 34.903 19.689 1.00 27.78 196 GLU B N 1
ATOM 1501 C CA . GLU B 1 24 ? 41.632 35.531 19.588 1.00 28.35 196 GLU B CA 1
ATOM 1502 C C . GLU B 1 24 ? 40.517 34.526 19.932 1.00 24.98 196 GLU B C 1
ATOM 1503 O O . GLU B 1 24 ? 39.523 34.889 20.549 1.00 27.87 196 GLU B O 1
ATOM 1509 N N . ASN B 1 25 ? 40.695 33.265 19.550 1.00 24.32 197 ASN B N 1
ATOM 1510 C CA . ASN B 1 25 ? 39.754 32.209 19.932 1.00 26.25 197 ASN B CA 1
ATOM 1511 C C . ASN B 1 25 ? 39.612 32.075 21.448 1.00 27.91 197 ASN B C 1
ATOM 1512 O O . ASN B 1 25 ? 38.505 32.076 21.983 1.00 25.85 197 ASN B O 1
ATOM 1517 N N . VAL B 1 26 ? 40.740 31.957 22.137 1.00 25.34 198 VAL B N 1
ATOM 1518 C CA . VAL B 1 26 ? 40.726 31.828 23.588 1.00 26.47 198 VAL B CA 1
ATOM 1519 C C . VAL B 1 26 ? 40.165 33.090 24.228 1.00 24.22 198 VAL B C 1
ATOM 1520 O O . VAL B 1 26 ? 39.342 33.017 25.150 1.00 24.74 198 VAL B O 1
ATOM 1524 N N . TYR B 1 27 ? 40.594 34.244 23.725 1.00 22.85 199 TYR B N 1
ATOM 1525 C CA . TYR B 1 27 ? 40.069 35.513 24.209 1.00 23.43 199 TYR B CA 1
ATOM 1526 C C . TYR B 1 27 ? 38.542 35.558 24.102 1.00 24.86 199 TYR B C 1
ATOM 1527 O O . TYR B 1 27 ? 37.858 35.886 25.073 1.00 24.33 199 TYR B O 1
ATOM 1536 N N . PHE B 1 28 ? 38.015 35.197 22.934 1.00 24.73 200 PHE B N 1
ATOM 1537 C CA . PHE B 1 28 ? 36.587 35.318 22.675 1.00 23.56 200 PHE B CA 1
ATOM 1538 C C . PHE B 1 28 ? 35.796 34.411 23.588 1.00 21.81 200 PHE B C 1
ATOM 1539 O O . PHE B 1 28 ? 34.709 34.762 24.039 1.00 26.56 200 PHE B O 1
ATOM 1547 N N . ILE B 1 29 ? 36.351 33.243 23.866 1.00 20.49 201 ILE B N 1
ATOM 1548 C CA . ILE B 1 29 ? 35.683 32.288 24.728 1.00 21.37 201 ILE B CA 1
ATOM 1549 C C . ILE B 1 29 ? 35.556 32.857 26.143 1.00 21.89 201 ILE B C 1
ATOM 1550 O O . ILE B 1 29 ? 34.500 32.761 26.760 1.00 21.02 201 ILE B O 1
ATOM 1555 N N . TYR B 1 30 ? 36.618 33.483 26.640 1.00 20.91 202 TYR B N 1
ATOM 1556 C CA . TYR B 1 30 ? 36.553 34.105 27.956 1.00 19.83 202 TYR B CA 1
ATOM 1557 C C . TYR B 1 30 ? 35.594 35.281 27.936 1.00 18.67 202 TYR B C 1
ATOM 1558 O O . TYR B 1 30 ? 34.875 35.523 28.896 1.00 15.81 202 TYR B O 1
ATOM 1567 N N . ARG B 1 31 ? 35.586 36.010 26.828 1.00 25.06 203 ARG B N 1
ATOM 1568 C CA . ARG B 1 31 ? 34.735 37.182 26.687 1.00 19.51 203 ARG B CA 1
ATOM 1569 C C . ARG B 1 31 ? 33.266 36.753 26.781 1.00 22.38 203 ARG B C 1
ATOM 1570 O O . ARG B 1 31 ? 32.480 37.373 27.488 1.00 22.29 203 ARG B O 1
ATOM 1578 N N . ILE B 1 32 ? 32.909 35.660 26.110 1.00 20.63 204 ILE B N 1
ATOM 1579 C CA . ILE B 1 32 ? 31.551 35.132 26.200 1.00 18.13 204 ILE B CA 1
ATOM 1580 C C . ILE B 1 32 ? 31.263 34.546 27.578 1.00 21.82 204 ILE B C 1
ATOM 1581 O O . ILE B 1 32 ? 30.158 34.703 28.115 1.00 26.60 204 ILE B O 1
ATOM 1586 N N . ALA B 1 33 ? 32.258 33.877 28.154 1.00 20.76 205 ALA B N 1
ATOM 1587 C CA . ALA B 1 33 ? 32.143 33.375 29.517 1.00 20.57 205 ALA B CA 1
ATOM 1588 C C . ALA B 1 33 ? 31.724 34.497 30.463 1.00 19.67 205 ALA B C 1
ATOM 1589 O O . ALA B 1 33 ? 30.850 34.315 31.308 1.00 19.78 205 ALA B O 1
ATOM 1591 N N . LEU B 1 34 ? 32.344 35.661 30.300 1.00 19.23 206 LEU B N 1
ATOM 1592 C CA . LEU B 1 34 ? 32.073 36.802 31.169 1.00 20.87 206 LEU B CA 1
ATOM 1593 C C . LEU B 1 34 ? 30.707 37.394 30.879 1.00 23.08 206 LEU B C 1
ATOM 1594 O O . LEU B 1 34 ? 29.986 37.776 31.803 1.00 21.08 206 LEU B O 1
ATOM 1599 N N . GLU B 1 35 ? 30.338 37.459 29.604 1.00 16.03 207 GLU B N 1
ATOM 1600 C CA . GLU B 1 35 ? 29.048 38.048 29.253 1.00 21.45 207 GLU B CA 1
ATOM 1601 C C . GLU B 1 35 ? 27.856 37.187 29.661 1.00 20.67 207 GLU B C 1
ATOM 1602 O O . GLU B 1 35 ? 26.794 37.716 30.007 1.00 17.49 207 GLU B O 1
ATOM 1608 N N . SER B 1 36 ? 28.032 35.869 29.634 1.00 17.54 208 SER B N 1
ATOM 1609 C CA . SER B 1 36 ? 26.885 34.968 29.713 1.00 20.41 208 SER B CA 1
ATOM 1610 C C . SER B 1 36 ? 26.779 34.222 31.025 1.00 19.47 208 SER B C 1
ATOM 1611 O O . SER B 1 36 ? 25.705 33.755 31.391 1.00 17.78 208 SER B O 1
ATOM 1614 N N . GLY B 1 37 ? 27.906 34.076 31.706 1.00 17.12 209 GLY B N 1
ATOM 1615 C CA . GLY B 1 37 ? 27.975 33.258 32.897 1.00 16.79 209 GLY B CA 1
ATOM 1616 C C . GLY B 1 37 ? 27.625 31.785 32.738 1.00 20.19 209 GLY B C 1
ATOM 1617 O O . GLY B 1 37 ? 27.256 31.160 33.723 1.00 22.95 209 GLY B O 1
ATOM 1618 N N . VAL B 1 38 ? 27.733 31.214 31.536 1.00 14.81 210 VAL B N 1
ATOM 1619 C CA . VAL B 1 38 ? 27.425 29.789 31.375 1.00 17.80 210 VAL B CA 1
ATOM 1620 C C . VAL B 1 38 ? 28.682 28.916 31.309 1.00 25.11 210 VAL B C 1
ATOM 1621 O O . VAL B 1 38 ? 29.802 29.431 31.250 1.00 23.27 210 VAL B O 1
ATOM 1625 N N . ARG B 1 39 ? 28.490 27.595 31.309 1.00 23.54 211 ARG B N 1
ATOM 1626 C CA . ARG B 1 39 ? 29.610 26.653 31.284 1.00 22.89 211 ARG B CA 1
ATOM 1627 C C . ARG B 1 39 ? 30.365 26.641 29.948 1.00 23.30 211 ARG B C 1
ATOM 1628 O O . ARG B 1 39 ? 29.796 26.901 28.882 1.00 20.99 211 ARG B O 1
ATOM 1636 N N . LEU B 1 40 ? 31.648 26.306 30.024 1.00 23.03 212 LEU B N 1
ATOM 1637 C CA . LEU B 1 40 ? 32.508 26.211 28.856 1.00 16.38 212 LEU B CA 1
ATOM 1638 C C . LEU B 1 40 ? 31.928 25.316 27.759 1.00 21.35 212 LEU B C 1
ATOM 1639 O O . LEU B 1 40 ? 31.940 25.678 26.577 1.00 19.56 212 LEU B O 1
ATOM 1644 N N . SER B 1 41 ? 31.414 24.152 28.130 1.00 20.59 213 SER B N 1
ATOM 1645 C CA . SER B 1 41 ? 30.860 23.270 27.111 1.00 24.51 213 SER B CA 1
ATOM 1646 C C . SER B 1 41 ? 29.736 23.977 26.358 1.00 24.54 213 SER B C 1
ATOM 1647 O O . SER B 1 41 ? 29.614 23.839 25.145 1.00 26.89 213 SER B O 1
ATOM 1650 N N . GLU B 1 42 ? 28.939 24.765 27.073 1.00 24.60 214 GLU B N 1
ATOM 1651 C CA . GLU B 1 42 ? 27.819 25.451 26.446 1.00 22.49 214 GLU B CA 1
ATOM 1652 C C . GLU B 1 42 ? 28.306 26.557 25.525 1.00 20.20 214 GLU B C 1
ATOM 1653 O O . GLU B 1 42 ? 27.766 26.742 24.443 1.00 22.27 214 GLU B O 1
ATOM 1659 N N . ILE B 1 43 ? 29.334 27.284 25.950 1.00 21.82 215 ILE B N 1
ATOM 1660 C CA . ILE B 1 43 ? 29.935 28.324 25.110 1.00 22.33 215 ILE B CA 1
ATOM 1661 C C . ILE B 1 43 ? 30.477 27.725 23.817 1.00 20.62 215 ILE B C 1
ATOM 1662 O O . ILE B 1 43 ? 30.307 28.283 22.739 1.00 24.97 215 ILE B O 1
ATOM 1667 N N . LEU B 1 44 ? 31.129 26.580 23.930 1.00 17.97 216 LEU B N 1
ATOM 1668 C CA . LEU B 1 44 ? 31.714 25.944 22.768 1.00 19.98 216 LEU B CA 1
ATOM 1669 C C . LEU B 1 44 ? 30.634 25.454 21.809 1.00 25.66 216 LEU B C 1
ATOM 1670 O O . LEU B 1 44 ? 30.871 25.357 20.605 1.00 26.01 216 LEU B O 1
ATOM 1675 N N . LYS B 1 45 ? 29.450 25.143 22.337 1.00 23.59 217 LYS B N 1
ATOM 1676 C CA . LYS B 1 45 ? 28.312 24.766 21.484 1.00 27.83 217 LYS B CA 1
ATOM 1677 C C . LYS B 1 45 ? 27.818 25.932 20.630 1.00 29.31 217 LYS B C 1
ATOM 1678 O O . LYS B 1 45 ? 27.611 25.789 19.421 1.00 28.21 217 LYS B O 1
ATOM 1684 N N . VAL B 1 46 ? 27.625 27.087 21.257 1.00 22.63 218 VAL B N 1
ATOM 1685 C CA . VAL B 1 46 ? 27.097 28.224 20.523 1.00 26.28 218 VAL B CA 1
ATOM 1686 C C . VAL B 1 46 ? 28.112 28.751 19.514 1.00 29.35 218 VAL B C 1
ATOM 1687 O O . VAL B 1 46 ? 27.736 29.319 18.499 1.00 36.95 218 VAL B O 1
ATOM 1691 N N . LEU B 1 47 ? 29.397 28.547 19.776 1.00 26.24 219 LEU B N 1
ATOM 1692 C CA . LEU B 1 47 ? 30.416 29.040 18.863 1.00 24.68 219 LEU B CA 1
ATOM 1693 C C . LEU B 1 47 ? 30.625 28.132 17.639 1.00 30.26 219 LEU B C 1
ATOM 1694 O O . LEU B 1 47 ? 31.145 28.579 16.612 1.00 34.32 219 LEU B O 1
ATOM 1699 N N . LYS B 1 48 ? 30.210 26.871 17.738 1.00 28.44 220 LYS B N 1
ATOM 1700 C CA . LYS B 1 48 ? 30.265 25.972 16.583 1.00 32.67 220 LYS B CA 1
ATOM 1701 C C . LYS B 1 48 ? 29.208 26.350 15.557 1.00 31.93 220 LYS B C 1
ATOM 1702 O O . LYS B 1 48 ? 29.402 26.166 14.367 1.00 33.37 220 LYS B O 1
ATOM 1708 N N . GLU B 1 49 ? 28.080 26.870 16.026 1.00 36.01 221 GLU B N 1
ATOM 1709 C CA . GLU B 1 49 ? 26.992 27.233 15.132 1.00 32.10 221 GLU B CA 1
ATOM 1710 C C . GLU B 1 49 ? 26.424 28.600 15.461 1.00 26.44 221 GLU B C 1
ATOM 1711 O O . GLU B 1 49 ? 25.290 28.708 15.924 1.00 28.70 221 GLU B O 1
ATOM 1717 N N . PRO B 1 50 ? 27.205 29.654 15.207 1.00 25.62 222 PRO B N 1
ATOM 1718 C CA . PRO B 1 50 ? 26.819 31.022 15.577 1.00 23.36 222 PRO B CA 1
ATOM 1719 C C . PRO B 1 50 ? 25.642 31.571 14.771 1.00 26.33 222 PRO B C 1
ATOM 1720 O O . PRO B 1 50 ? 25.069 32.596 15.148 1.00 26.91 222 PRO B O 1
ATOM 1724 N N . GLU B 1 51 ? 25.283 30.897 13.684 1.00 25.71 223 GLU B N 1
ATOM 1725 C CA . GLU B 1 51 ? 24.199 31.364 12.833 1.00 25.41 223 GLU B CA 1
ATOM 1726 C C . GLU B 1 51 ? 22.849 31.217 13.537 1.00 26.20 223 GLU B C 1
ATOM 1727 O O . GLU B 1 51 ? 21.850 31.785 13.087 1.00 27.21 223 GLU B O 1
ATOM 1733 N N . ARG B 1 52 ? 22.819 30.473 14.641 1.00 20.76 224 ARG B N 1
ATOM 1734 C CA . ARG B 1 52 ? 21.590 30.317 15.427 1.00 18.64 224 ARG B CA 1
ATOM 1735 C C . ARG B 1 52 ? 21.423 31.397 16.508 1.00 21.07 224 ARG B C 1
ATOM 1736 O O . ARG B 1 52 ? 20.432 31.407 17.230 1.00 27.23 224 ARG B O 1
ATOM 1744 N N . ASP B 1 53 ? 22.386 32.307 16.608 1.00 18.19 225 ASP B N 1
ATOM 1745 C CA . ASP B 1 53 ? 22.324 33.403 17.567 1.00 19.51 225 ASP B CA 1
ATOM 1746 C C . ASP B 1 53 ? 21.219 34.405 17.228 1.00 21.36 225 ASP B C 1
ATOM 1747 O O . ASP B 1 53 ? 20.927 34.646 16.057 1.00 21.39 225 ASP B O 1
ATOM 1752 N N . ILE B 1 54 ? 20.618 34.992 18.260 1.00 24.14 226 ILE B N 1
ATOM 1753 C CA . ILE B 1 54 ? 19.567 36.005 18.102 1.00 18.93 226 ILE B CA 1
ATOM 1754 C C . ILE B 1 54 ? 20.007 37.345 18.682 1.00 22.90 226 ILE B C 1
ATOM 1755 O O . ILE B 1 54 ? 20.347 37.434 19.861 1.00 20.84 226 ILE B O 1
ATOM 1760 N N . CYS B 1 55 ? 20.005 38.389 17.860 1.00 24.06 227 CYS B N 1
ATOM 1761 C CA . CYS B 1 55 ? 20.407 39.705 18.341 1.00 24.94 227 CYS B CA 1
ATOM 1762 C C . CYS B 1 55 ? 19.373 40.767 18.057 1.00 27.69 227 CYS B C 1
ATOM 1763 O O . CYS B 1 55 ? 18.823 40.845 16.954 1.00 28.80 227 CYS B O 1
ATOM 1766 N N . GLY B 1 56 ? 19.125 41.599 19.059 1.00 27.20 228 GLY B N 1
ATOM 1767 C CA . GLY B 1 56 ? 18.092 42.603 18.957 1.00 31.08 228 GLY B CA 1
ATOM 1768 C C . GLY B 1 56 ? 18.532 43.920 19.550 1.00 47.34 228 GLY B C 1
ATOM 1769 O O . GLY B 1 56 ? 17.944 44.393 20.533 1.00 60.62 228 GLY B O 1
ATOM 1770 N N . ASN B 1 57 ? 19.580 44.489 18.962 1.00 30.86 229 ASN B N 1
ATOM 1771 C CA . ASN B 1 57 ? 20.042 45.845 19.272 1.00 43.33 229 ASN B CA 1
ATOM 1772 C C . ASN B 1 57 ? 20.836 45.976 20.562 1.00 45.32 229 ASN B C 1
ATOM 1773 O O . ASN B 1 57 ? 21.990 46.407 20.543 1.00 54.44 229 ASN B O 1
ATOM 1778 N N . ASP B 1 58 ? 20.225 45.613 21.683 1.00 40.96 230 ASP B N 1
ATOM 1779 C CA . ASP B 1 58 ? 20.908 45.750 22.963 1.00 44.19 230 ASP B CA 1
ATOM 1780 C C . ASP B 1 58 ? 21.445 44.441 23.553 1.00 46.36 230 ASP B C 1
ATOM 1781 O O . ASP B 1 58 ? 22.560 44.404 24.077 1.00 46.16 230 ASP B O 1
ATOM 1786 N N . VAL B 1 59 ? 20.663 43.372 23.455 1.00 40.61 231 VAL B N 1
ATOM 1787 C CA . VAL B 1 59 ? 21.066 42.080 23.994 1.00 23.30 231 VAL B CA 1
ATOM 1788 C C . VAL B 1 59 ? 21.017 40.995 22.916 1.00 21.28 231 VAL B C 1
ATOM 1789 O O . VAL B 1 59 ? 20.183 41.039 22.014 1.00 24.12 231 VAL B O 1
ATOM 1793 N N . CYS B 1 60 ? 21.931 40.039 22.998 1.00 21.25 232 CYS B N 1
ATOM 1794 C CA . CYS B 1 60 ? 21.844 38.828 22.200 1.00 20.00 232 CYS B CA 1
ATOM 1795 C C . CYS B 1 60 ? 21.566 37.630 23.094 1.00 20.28 232 CYS B C 1
ATOM 1796 O O . CYS B 1 60 ? 21.859 37.655 24.295 1.00 21.26 232 CYS B O 1
ATOM 1799 N N . TYR B 1 61 ? 21.024 36.573 22.505 1.00 12.59 233 TYR B N 1
ATOM 1800 C CA . TYR B 1 61 ? 20.827 35.328 23.234 1.00 18.19 233 TYR B CA 1
ATOM 1801 C C . TYR B 1 61 ? 20.732 34.156 22.272 1.00 19.36 233 TYR B C 1
ATOM 1802 O O . TYR B 1 61 ? 20.189 34.284 21.176 1.00 18.78 233 TYR B O 1
ATOM 1811 N N . TYR B 1 62 ? 21.253 33.012 22.700 1.00 17.38 234 TYR B N 1
ATOM 1812 C CA . TYR B 1 62 ? 21.279 31.810 21.884 1.00 15.52 234 TYR B CA 1
ATOM 1813 C C . TYR B 1 62 ? 20.541 30.742 22.668 1.00 18.88 234 TYR B C 1
ATOM 1814 O O . TYR B 1 62 ? 21.024 30.299 23.701 1.00 17.77 234 TYR B O 1
ATOM 1823 N N . PRO B 1 63 ? 19.353 30.329 22.194 1.00 25.32 235 PRO B N 1
ATOM 1824 C CA . PRO B 1 63 ? 18.612 29.305 22.944 1.00 20.74 235 PRO B CA 1
ATOM 1825 C C . PRO B 1 63 ? 19.307 27.962 22.818 1.00 17.84 235 PRO B C 1
ATOM 1826 O O . PRO B 1 63 ? 19.804 27.642 21.739 1.00 23.35 235 PRO B O 1
ATOM 1830 N N . LEU B 1 64 ? 19.351 27.207 23.911 1.00 22.74 236 LEU B N 1
ATOM 1831 C CA . LEU B 1 64 ? 19.875 25.841 23.925 1.00 23.23 236 LEU B CA 1
ATOM 1832 C C . LEU B 1 64 ? 18.929 24.897 24.661 1.00 25.53 236 LEU B C 1
ATOM 1833 O O . LEU B 1 64 ? 18.204 25.310 25.574 1.00 29.60 236 LEU B O 1
ATOM 1838 N N . SER B 1 65 ? 18.953 23.623 24.287 1.00 31.44 237 SER B N 1
ATOM 1839 C CA . SER B 1 65 ? 18.203 22.603 25.020 1.00 36.83 237 SER B CA 1
ATOM 1840 C C . SER B 1 65 ? 18.981 22.211 26.267 1.00 36.30 237 SER B C 1
ATOM 1841 O O . SER B 1 65 ? 20.211 22.298 26.272 1.00 30.38 237 SER B O 1
ATOM 1844 N N . TRP B 1 66 ? 18.278 21.788 27.320 1.00 36.83 238 TRP B N 1
ATOM 1845 C CA . TRP B 1 66 ? 18.952 21.192 28.480 1.00 47.66 238 TRP B CA 1
ATOM 1846 C C . TRP B 1 66 ? 19.349 19.744 28.192 1.00 41.49 238 TRP B C 1
ATOM 1847 O O . TRP B 1 66 ? 18.554 18.971 27.643 1.00 45.38 238 TRP B O 1
ATOM 1858 N N . GLY B 1 72 ? 12.588 21.561 27.237 1.00 49.31 244 GLY B N 1
ATOM 1859 C CA . GLY B 1 72 ? 12.624 23.013 27.226 1.00 36.28 244 GLY B CA 1
ATOM 1860 C C . GLY B 1 72 ? 13.965 23.617 26.811 1.00 36.16 244 GLY B C 1
ATOM 1861 O O . GLY B 1 72 ? 14.927 22.921 26.441 1.00 30.80 244 GLY B O 1
ATOM 1862 N N . VAL B 1 73 ? 14.035 24.939 26.892 1.00 30.91 245 VAL B N 1
ATOM 1863 C CA . VAL B 1 73 ? 15.209 25.657 26.438 1.00 26.83 245 VAL B CA 1
ATOM 1864 C C . VAL B 1 73 ? 15.709 26.603 27.519 1.00 22.10 245 VAL B C 1
ATOM 1865 O O . VAL B 1 73 ? 14.916 27.164 28.262 1.00 27.25 245 VAL B O 1
ATOM 1869 N N . PHE B 1 74 ? 17.023 26.758 27.630 1.00 23.57 246 PHE B N 1
ATOM 1870 C CA . PHE B 1 74 ? 17.578 27.934 28.313 1.00 26.71 246 PHE B CA 1
ATOM 1871 C C . PHE B 1 74 ? 18.365 28.794 27.305 1.00 19.55 246 PHE B C 1
ATOM 1872 O O . PHE B 1 74 ? 18.470 28.446 26.139 1.00 19.69 246 PHE B O 1
ATOM 1880 N N . TYR B 1 75 ? 18.915 29.912 27.750 1.00 16.78 247 TYR B N 1
ATOM 1881 C CA . TYR B 1 75 ? 19.512 30.863 26.821 1.00 17.14 247 TYR B CA 1
ATOM 1882 C C . TYR B 1 75 ? 20.896 31.243 27.273 1.00 18.05 247 TYR B C 1
ATOM 1883 O O . TYR B 1 75 ? 21.149 31.396 28.472 1.00 21.14 247 TYR B O 1
ATOM 1892 N N . VAL B 1 76 ? 21.797 31.373 26.311 1.00 14.48 248 VAL B N 1
ATOM 1893 C CA . VAL B 1 76 ? 23.117 31.920 26.573 1.00 19.38 248 VAL B CA 1
ATOM 1894 C C . VAL B 1 76 ? 23.063 33.394 26.211 1.00 21.13 248 VAL B C 1
ATOM 1895 O O . VAL B 1 76 ? 23.163 33.747 25.030 1.00 22.43 248 VAL B O 1
ATOM 1899 N N . PHE B 1 77 ? 22.857 34.249 27.212 1.00 17.74 249 PHE B N 1
ATOM 1900 C CA . PHE B 1 77 ? 22.719 35.687 26.970 1.00 17.54 249 PHE B CA 1
ATOM 1901 C C . PHE B 1 77 ? 24.092 36.311 26.805 1.00 22.05 249 PHE B C 1
ATOM 1902 O O . PHE B 1 77 ? 25.027 35.926 27.493 1.00 19.96 249 PHE B O 1
ATOM 1910 N N . HIS B 1 78 ? 24.218 37.277 25.901 1.00 25.32 250 HIS B N 1
ATOM 1911 C CA . HIS B 1 78 ? 25.485 37.984 25.717 1.00 22.44 250 HIS B CA 1
ATOM 1912 C C . HIS B 1 78 ? 25.211 39.297 25.023 1.00 24.43 250 HIS B C 1
ATOM 1913 O O . HIS B 1 78 ? 24.081 39.552 24.614 1.00 25.23 250 HIS B O 1
ATOM 1920 N N . ILE B 1 79 ? 26.238 40.132 24.893 1.00 23.04 251 ILE B N 1
ATOM 1921 C CA . ILE B 1 79 ? 26.087 41.394 24.191 1.00 21.25 251 ILE B CA 1
ATOM 1922 C C . ILE B 1 79 ? 26.972 41.484 22.952 1.00 26.80 251 ILE B C 1
ATOM 1923 O O . ILE B 1 79 ? 26.657 42.224 22.027 1.00 24.95 251 ILE B O 1
ATOM 1928 N N . THR B 1 80 ? 28.074 40.735 22.930 1.00 26.00 252 THR B N 1
ATOM 1929 C CA . THR B 1 80 ? 28.931 40.686 21.749 1.00 22.44 252 THR B CA 1
ATOM 1930 C C . THR B 1 80 ? 28.381 39.674 20.747 1.00 21.15 252 THR B C 1
ATOM 1931 O O . THR B 1 80 ? 28.036 38.565 21.122 1.00 25.01 252 THR B O 1
ATOM 1935 N N . PRO B 1 81 ? 28.260 40.068 19.470 1.00 34.18 253 PRO B N 1
ATOM 1936 C CA . PRO B 1 81 ? 27.774 39.126 18.448 1.00 33.31 253 PRO B CA 1
ATOM 1937 C C . PRO B 1 81 ? 28.723 37.942 18.315 1.00 25.59 253 PRO B C 1
ATOM 1938 O O . PRO B 1 81 ? 29.911 38.119 18.524 1.00 27.78 253 PRO B O 1
ATOM 1942 N N . LEU B 1 82 ? 28.212 36.762 17.975 1.00 24.52 254 LEU B N 1
ATOM 1943 C CA . LEU B 1 82 ? 29.049 35.565 17.933 1.00 25.03 254 LEU B CA 1
ATOM 1944 C C . LEU B 1 82 ? 29.835 35.450 16.645 1.00 35.81 254 LEU B C 1
ATOM 1945 O O . LEU B 1 82 ? 29.342 35.800 15.569 1.00 42.78 254 LEU B O 1
ATOM 1950 N N . LYS B 1 83 ? 31.063 34.956 16.759 1.00 35.46 255 LYS B N 1
ATOM 1951 C CA . LYS B 1 83 ? 31.817 34.539 15.586 1.00 34.05 255 LYS B CA 1
ATOM 1952 C C . LYS B 1 83 ? 32.208 33.087 15.739 1.00 31.07 255 LYS B C 1
ATOM 1953 O O . LYS B 1 83 ? 32.400 32.604 16.858 1.00 29.61 255 LYS B O 1
ATOM 1959 N N . ARG B 1 84 ? 32.318 32.395 14.610 1.00 25.64 256 ARG B N 1
ATOM 1960 C CA . ARG B 1 84 ? 32.636 30.978 14.613 1.00 28.06 256 ARG B CA 1
ATOM 1961 C C . ARG B 1 84 ? 33.985 30.732 15.280 1.00 37.23 256 ARG B C 1
ATOM 1962 O O . ARG B 1 84 ? 34.991 31.365 14.948 1.00 40.66 256 ARG B O 1
ATOM 1970 N N . VAL B 1 85 ? 33.999 29.826 16.244 1.00 33.46 257 VAL B N 1
ATOM 1971 C CA . VAL B 1 85 ? 35.242 29.434 16.885 1.00 31.34 257 VAL B CA 1
ATOM 1972 C C . VAL B 1 85 ? 35.217 27.928 17.037 1.00 34.21 257 VAL B C 1
ATOM 1973 O O . VAL B 1 85 ? 34.362 27.388 17.745 1.00 35.69 257 VAL B O 1
ATOM 1977 N N . GLU B 1 86 ? 36.128 27.245 16.351 1.00 30.57 258 GLU B N 1
ATOM 1978 C CA . GLU B 1 86 ? 36.170 25.785 16.425 1.00 34.76 258 GLU B CA 1
ATOM 1979 C C . GLU B 1 86 ? 37.408 25.266 17.162 1.00 39.84 258 GLU B C 1
ATOM 1980 O O . GLU B 1 86 ? 38.481 25.065 16.578 1.00 47.59 258 GLU B O 1
ATOM 1986 N N . VAL B 1 87 ? 37.249 25.095 18.468 1.00 35.63 259 VAL B N 1
ATOM 1987 C CA . VAL B 1 87 ? 38.267 24.479 19.305 1.00 33.36 259 VAL B CA 1
ATOM 1988 C C . VAL B 1 87 ? 37.542 23.618 20.300 1.00 32.56 259 VAL B C 1
ATOM 1989 O O . VAL B 1 87 ? 36.303 23.617 20.354 1.00 32.16 259 VAL B O 1
ATOM 1993 N N . THR B 1 88 ? 38.314 22.885 21.088 1.00 24.43 260 THR B N 1
ATOM 1994 C CA . THR B 1 88 ? 37.743 22.086 22.150 1.00 25.73 260 THR B CA 1
ATOM 1995 C C . THR B 1 88 ? 38.301 22.594 23.462 1.00 25.14 260 THR B C 1
ATOM 1996 O O . THR B 1 88 ? 39.117 23.528 23.486 1.00 23.58 260 THR B O 1
ATOM 2000 N N . LYS B 1 89 ? 37.876 21.959 24.547 1.00 25.75 261 LYS B N 1
ATOM 2001 C CA . LYS B 1 89 ? 38.238 22.398 25.878 1.00 17.25 261 LYS B CA 1
ATOM 2002 C C . LYS B 1 89 ? 39.747 22.475 26.072 1.00 22.97 261 LYS B C 1
ATOM 2003 O O . LYS B 1 89 ? 40.239 23.326 26.822 1.00 28.73 261 LYS B O 1
ATOM 2009 N N . TRP B 1 90 ? 40.486 21.602 25.396 1.00 18.90 262 TRP B N 1
ATOM 2010 C CA . TRP B 1 90 ? 41.938 21.613 25.522 1.00 18.62 262 TRP B CA 1
ATOM 2011 C C . TRP B 1 90 ? 42.562 23.008 25.269 1.00 24.07 262 TRP B C 1
ATOM 2012 O O . TRP B 1 90 ? 43.490 23.414 25.981 1.00 20.45 262 TRP B O 1
ATOM 2023 N N . ALA B 1 91 ? 42.046 23.744 24.280 1.00 20.57 263 ALA B N 1
ATOM 2024 C CA . ALA B 1 91 ? 42.548 25.093 24.003 1.00 19.35 263 ALA B CA 1
ATOM 2025 C C . ALA B 1 91 ? 42.540 25.943 25.260 1.00 22.57 263 ALA B C 1
ATOM 2026 O O . ALA B 1 91 ? 43.497 26.673 25.538 1.00 23.93 263 ALA B O 1
ATOM 2028 N N . ILE B 1 92 ? 41.447 25.844 26.011 1.00 18.55 264 ILE B N 1
ATOM 2029 C CA . ILE B 1 92 ? 41.291 26.604 27.233 1.00 18.35 264 ILE B CA 1
ATOM 2030 C C . ILE B 1 92 ? 42.207 26.065 28.326 1.00 23.35 264 ILE B C 1
ATOM 2031 O O . ILE B 1 92 ? 42.856 26.836 29.028 1.00 25.82 264 ILE B O 1
ATOM 2036 N N . ALA B 1 93 ? 42.284 24.745 28.451 1.00 20.20 265 ALA B N 1
ATOM 2037 C CA . ALA B 1 93 ? 43.135 24.135 29.469 1.00 17.78 265 ALA B CA 1
ATOM 2038 C C . ALA B 1 93 ? 44.601 24.365 29.150 1.00 22.60 265 ALA B C 1
ATOM 2039 O O . ALA B 1 93 ? 45.419 24.510 30.052 1.00 27.59 265 ALA B O 1
ATOM 2041 N N . ASP B 1 94 ? 44.935 24.403 27.866 1.00 20.50 266 ASP B N 1
ATOM 2042 C CA . ASP B 1 94 ? 46.297 24.708 27.471 1.00 21.55 266 ASP B CA 1
ATOM 2043 C C . ASP B 1 94 ? 46.664 26.141 27.864 1.00 25.15 266 ASP B C 1
ATOM 2044 O O . ASP B 1 94 ? 47.718 26.377 28.465 1.00 27.63 266 ASP B O 1
ATOM 2049 N N . PHE B 1 95 ? 45.785 27.089 27.550 1.00 20.44 267 PHE B N 1
ATOM 2050 C CA . PHE B 1 95 ? 45.993 28.479 27.934 1.00 21.53 267 PHE B CA 1
ATOM 2051 C C . PHE B 1 95 ? 46.157 28.617 29.433 1.00 24.33 267 PHE B C 1
ATOM 2052 O O . PHE B 1 95 ? 47.078 29.294 29.908 1.00 23.87 267 PHE B O 1
ATOM 2060 N N . GLU B 1 96 ? 45.268 27.967 30.179 1.00 22.92 268 GLU B N 1
ATOM 2061 C CA . GLU B 1 96 ? 45.264 28.099 31.634 1.00 22.65 268 GLU B CA 1
ATOM 2062 C C . GLU B 1 96 ? 46.545 27.589 32.282 1.00 27.78 268 GLU B C 1
ATOM 2063 O O . GLU B 1 96 ? 47.074 28.230 33.186 1.00 36.24 268 GLU B O 1
ATOM 2069 N N . ARG B 1 97 ? 47.053 26.451 31.821 1.00 25.19 269 ARG B N 1
ATOM 2070 C CA . ARG B 1 97 ? 48.265 25.892 32.413 1.00 23.82 269 ARG B CA 1
ATOM 2071 C C . ARG B 1 97 ? 49.500 26.771 32.161 1.00 28.92 269 ARG B C 1
ATOM 2072 O O . ARG B 1 97 ? 50.433 26.771 32.961 1.00 30.50 269 ARG B O 1
ATOM 2080 N N . ARG B 1 98 ? 49.490 27.528 31.064 1.00 27.52 270 ARG B N 1
ATOM 2081 C CA . ARG B 1 98 ? 50.604 28.407 30.702 1.00 20.88 270 ARG B CA 1
ATOM 2082 C C . ARG B 1 98 ? 50.453 29.814 31.287 1.00 27.65 270 ARG B C 1
ATOM 2083 O O . ARG B 1 98 ? 51.258 30.705 31.004 1.00 27.64 270 ARG B O 1
ATOM 2091 N N . HIS B 1 99 ? 49.401 30.012 32.075 1.00 28.26 271 HIS B N 1
ATOM 2092 C CA . HIS B 1 99 ? 49.161 31.263 32.787 1.00 27.14 271 HIS B CA 1
ATOM 2093 C C . HIS B 1 99 ? 48.499 30.917 34.127 1.00 45.19 271 HIS B C 1
ATOM 2094 O O . HIS B 1 99 ? 47.278 31.016 34.287 1.00 38.58 271 HIS B O 1
ATOM 2101 N N . LYS B 1 100 ? 49.292 30.476 35.093 1.00 51.87 272 LYS B N 1
ATOM 2102 C CA . LYS B 1 100 ? 48.699 29.989 36.330 1.00 62.75 272 LYS B CA 1
ATOM 2103 C C . LYS B 1 100 ? 48.276 31.134 37.248 1.00 62.33 272 LYS B C 1
ATOM 2104 O O . LYS B 1 100 ? 47.504 30.933 38.190 1.00 63.33 272 LYS B O 1
ATOM 2110 N N . ASP B 1 101 ? 48.771 32.334 36.960 1.00 50.84 273 ASP B N 1
ATOM 2111 C CA . ASP B 1 101 ? 48.376 33.516 37.717 1.00 67.55 273 ASP B CA 1
ATOM 2112 C C . ASP B 1 101 ? 46.989 34.009 37.277 1.00 63.08 273 ASP B C 1
ATOM 2113 O O . ASP B 1 101 ? 46.261 34.636 38.060 1.00 66.02 273 ASP B O 1
ATOM 2118 N N . ALA B 1 102 ? 46.635 33.726 36.023 1.00 52.59 274 ALA B N 1
ATOM 2119 C CA . ALA B 1 102 ? 45.316 34.057 35.491 1.00 42.63 274 ALA B CA 1
ATOM 2120 C C . ALA B 1 102 ? 44.208 33.248 36.184 1.00 49.60 274 ALA B C 1
ATOM 2121 O O . ALA B 1 102 ? 44.472 32.444 37.086 1.00 52.05 274 ALA B O 1
ATOM 2123 N N . ILE B 1 103 ? 42.969 33.478 35.761 1.00 44.86 275 ILE B N 1
ATOM 2124 C CA . ILE B 1 103 ? 41.796 32.887 36.391 1.00 27.60 275 ILE B CA 1
ATOM 2125 C C . ILE B 1 103 ? 41.276 31.761 35.502 1.00 34.08 275 ILE B C 1
ATOM 2126 O O . ILE B 1 103 ? 41.161 31.931 34.286 1.00 37.66 275 ILE B O 1
ATOM 2131 N N . ALA B 1 104 ? 40.993 30.601 36.088 1.00 31.29 276 ALA B N 1
ATOM 2132 C CA . ALA B 1 104 ? 40.422 29.503 35.308 1.00 32.64 276 ALA B CA 1
ATOM 2133 C C . ALA B 1 104 ? 39.004 29.877 34.903 1.00 33.06 276 ALA B C 1
ATOM 2134 O O . ALA B 1 104 ? 38.274 30.509 35.673 1.00 24.05 276 ALA B O 1
ATOM 2136 N N . ILE B 1 105 ? 38.616 29.482 33.696 1.00 29.92 277 ILE B N 1
ATOM 2137 C CA . ILE B 1 105 ? 37.357 29.940 33.137 1.00 25.43 277 ILE B CA 1
ATOM 2138 C C . ILE B 1 105 ? 36.179 29.557 34.023 1.00 24.55 277 ILE B C 1
ATOM 2139 O O . ILE B 1 105 ? 35.161 30.254 34.052 1.00 26.77 277 ILE B O 1
ATOM 2144 N N . LYS B 1 106 ? 36.345 28.484 34.789 1.00 23.88 278 LYS B N 1
ATOM 2145 C CA . LYS B 1 106 ? 35.273 27.991 35.639 1.00 27.15 278 LYS B CA 1
ATOM 2146 C C . LYS B 1 106 ? 34.908 29.037 36.680 1.00 28.96 278 LYS B C 1
ATOM 2147 O O . LYS B 1 106 ? 33.772 29.078 37.162 1.00 29.04 278 LYS B O 1
ATOM 2153 N N . TYR B 1 107 ? 35.873 29.898 37.003 1.00 30.95 279 TYR B N 1
ATOM 2154 C CA . TYR B 1 107 ? 35.673 30.944 38.007 1.00 30.16 279 TYR B CA 1
ATOM 2155 C C . TYR B 1 107 ? 35.031 32.221 37.446 1.00 27.50 279 TYR B C 1
ATOM 2156 O O . TYR B 1 107 ? 34.513 33.045 38.210 1.00 27.61 279 TYR B O 1
ATOM 2165 N N . PHE B 1 108 ? 35.067 32.382 36.123 1.00 23.03 280 PHE B N 1
ATOM 2166 C CA . PHE B 1 108 ? 34.295 33.430 35.454 1.00 24.24 280 PHE B CA 1
ATOM 2167 C C . PHE B 1 108 ? 32.804 33.264 35.777 1.00 25.92 280 PHE B C 1
ATOM 2168 O O . PHE B 1 108 ? 32.102 34.243 36.056 1.00 23.44 280 PHE B O 1
ATOM 2176 N N A ARG B 1 109 ? 32.350 32.016 35.748 0.44 24.89 281 ARG B N 1
ATOM 2177 N N B ARG B 1 109 ? 32.330 32.018 35.731 0.56 24.95 281 ARG B N 1
ATOM 2178 C CA A ARG B 1 109 ? 31.009 31.638 36.165 0.44 24.00 281 ARG B CA 1
ATOM 2179 C CA B ARG B 1 109 ? 30.982 31.681 36.177 0.56 24.15 281 ARG B CA 1
ATOM 2180 C C A ARG B 1 109 ? 30.672 32.206 37.547 0.44 25.67 281 ARG B C 1
ATOM 2181 C C B ARG B 1 109 ? 30.702 32.284 37.547 0.56 25.52 281 ARG B C 1
ATOM 2182 O O A ARG B 1 109 ? 29.668 32.895 37.719 0.44 26.79 281 ARG B O 1
ATOM 2183 O O B ARG B 1 109 ? 29.766 33.065 37.714 0.56 26.79 281 ARG B O 1
ATOM 2198 N N . LYS B 1 110 ? 31.522 31.919 38.528 1.00 27.49 282 LYS B N 1
ATOM 2199 C CA . LYS B 1 110 ? 31.309 32.371 39.895 1.00 24.97 282 LYS B CA 1
ATOM 2200 C C . LYS B 1 110 ? 31.230 33.886 39.971 1.00 28.01 282 LYS B C 1
ATOM 2201 O O . LYS B 1 110 ? 30.375 34.425 40.672 1.00 31.08 282 LYS B O 1
ATOM 2207 N N . PHE B 1 111 ? 32.109 34.570 39.238 1.00 28.25 283 PHE B N 1
ATOM 2208 C CA . PHE B 1 111 ? 32.108 36.035 39.218 1.00 24.55 283 PHE B CA 1
ATOM 2209 C C . PHE B 1 111 ? 30.782 36.604 38.699 1.00 27.74 283 PHE B C 1
ATOM 2210 O O . PHE B 1 111 ? 30.192 37.505 39.320 1.00 27.21 283 PHE B O 1
ATOM 2218 N N . VAL B 1 112 ? 30.331 36.092 37.553 1.00 25.95 284 VAL B N 1
ATOM 2219 C CA . VAL B 1 112 ? 29.123 36.600 36.910 1.00 25.24 284 VAL B CA 1
ATOM 2220 C C . VAL B 1 112 ? 27.958 36.488 37.879 1.00 22.84 284 VAL B C 1
ATOM 2221 O O . VAL B 1 112 ? 27.224 37.449 38.088 1.00 25.58 284 VAL B O 1
ATOM 2225 N N . ALA B 1 113 ? 27.807 35.312 38.479 1.00 22.21 285 ALA B N 1
ATOM 2226 C CA . ALA B 1 113 ? 26.737 35.076 39.443 1.00 23.03 285 ALA B CA 1
ATOM 2227 C C . ALA B 1 113 ? 26.809 36.068 40.592 1.00 23.81 285 ALA B C 1
ATOM 2228 O O . ALA B 1 113 ? 25.798 36.662 40.969 1.00 30.02 285 ALA B O 1
ATOM 2230 N N . SER B 1 114 ? 28.006 36.262 41.137 1.00 26.12 286 SER B N 1
ATOM 2231 C CA . SER B 1 114 ? 28.194 37.227 42.219 1.00 24.85 286 SER B CA 1
ATOM 2232 C C . SER B 1 114 ? 27.811 38.644 41.790 1.00 32.79 286 SER B C 1
ATOM 2233 O O . SER B 1 114 ? 27.178 39.376 42.555 1.00 32.83 286 SER B O 1
ATOM 2236 N N . LYS B 1 115 ? 28.173 39.029 40.568 1.00 23.96 287 LYS B N 1
ATOM 2237 C CA . LYS B 1 115 ? 27.842 40.370 40.106 1.00 29.67 287 LYS B CA 1
ATOM 2238 C C . LYS B 1 115 ? 26.344 40.524 39.871 1.00 32.66 287 LYS B C 1
ATOM 2239 O O . LYS B 1 115 ? 25.763 41.574 40.147 1.00 36.69 287 LYS B O 1
ATOM 2245 N N . MET B 1 116 ? 25.713 39.482 39.354 1.00 23.88 288 MET B N 1
ATOM 2246 C CA . MET B 1 116 ? 24.283 39.561 39.097 1.00 31.38 288 MET B CA 1
ATOM 2247 C C . MET B 1 116 ? 23.498 39.593 40.411 1.00 29.76 288 MET B C 1
ATOM 2248 O O . MET B 1 116 ? 22.421 40.176 40.479 1.00 29.27 288 MET B O 1
ATOM 2253 N N . ALA B 1 117 ? 24.058 38.997 41.460 1.00 29.20 289 ALA B N 1
ATOM 2254 C CA . ALA B 1 117 ? 23.462 39.103 42.792 1.00 29.18 289 ALA B CA 1
ATOM 2255 C C . ALA B 1 117 ? 23.511 40.539 43.284 1.00 37.16 289 ALA B C 1
ATOM 2256 O O . ALA B 1 117 ? 22.499 41.071 43.734 1.00 41.33 289 ALA B O 1
ATOM 2258 N N . GLU B 1 118 ? 24.689 41.159 43.200 1.00 35.15 290 GLU B N 1
ATOM 2259 C CA . GLU B 1 118 ? 24.843 42.566 43.567 1.00 37.05 290 GLU B CA 1
ATOM 2260 C C . GLU B 1 118 ? 23.868 43.437 42.785 1.00 39.37 290 GLU B C 1
ATOM 2261 O O . GLU B 1 118 ? 23.368 44.453 43.281 1.00 47.94 290 GLU B O 1
ATOM 2267 N N . LEU B 1 119 ? 23.621 43.035 41.545 1.00 38.08 291 LEU B N 1
ATOM 2268 C CA . LEU B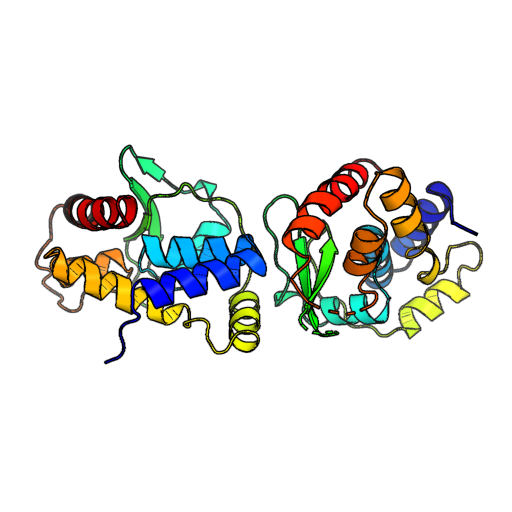 1 119 ? 22.777 43.790 40.635 1.00 33.95 291 LEU B CA 1
ATOM 2269 C C . LEU B 1 119 ? 21.302 43.533 40.921 1.00 30.61 291 LEU B C 1
ATOM 2270 O O . LEU B 1 119 ? 20.449 44.018 40.193 1.00 30.24 291 LEU B O 1
ATOM 2275 N N . SER B 1 120 ? 21.027 42.763 41.976 1.00 29.11 292 SER B N 1
ATOM 2276 C CA . SER B 1 120 ? 19.668 42.432 42.445 1.00 32.63 292 SER B CA 1
ATOM 2277 C C . SER B 1 120 ? 18.883 41.455 41.565 1.00 33.93 292 SER B C 1
ATOM 2278 O O . SER B 1 120 ? 17.651 41.460 41.562 1.00 34.20 292 SER B O 1
ATOM 2281 N N . VAL B 1 121 ? 19.597 40.612 40.830 1.00 30.43 293 VAL B N 1
ATOM 2282 C CA . VAL B 1 121 ? 18.956 39.585 40.030 1.00 23.71 293 VAL B CA 1
ATOM 2283 C C . VAL B 1 121 ? 18.605 38.409 40.933 1.00 30.90 293 VAL B C 1
ATOM 2284 O O . VAL B 1 121 ? 19.471 37.868 41.625 1.00 30.21 293 VAL B O 1
ATOM 2288 N N . PRO B 1 122 ? 17.325 38.021 40.946 1.00 22.36 294 PRO B N 1
ATOM 2289 C CA . PRO B 1 122 ? 16.880 36.966 41.848 1.00 16.38 294 PRO B CA 1
ATOM 2290 C C . PRO B 1 122 ? 17.648 35.682 41.628 1.00 23.89 294 PRO B C 1
ATOM 2291 O O . PRO B 1 122 ? 17.980 35.350 40.491 1.00 28.37 294 PRO B O 1
ATOM 2295 N N . LEU B 1 123 ? 17.926 34.976 42.718 1.00 26.79 295 LEU B N 1
ATOM 2296 C CA . LEU B 1 123 ? 18.717 33.757 42.682 1.00 24.37 295 LEU B CA 1
ATOM 2297 C C . LEU B 1 123 ? 18.229 32.763 41.620 1.00 31.25 295 LEU B C 1
ATOM 2298 O O . LEU B 1 123 ? 19.041 32.174 40.905 1.00 31.90 295 LEU B O 1
ATOM 2303 N N . ASP B 1 124 ? 16.912 32.577 41.521 1.00 31.06 296 ASP B N 1
ATOM 2304 C CA . ASP B 1 124 ? 16.348 31.604 40.578 1.00 30.23 296 ASP B CA 1
ATOM 2305 C C . ASP B 1 124 ? 16.552 32.049 39.144 1.00 26.82 296 ASP B C 1
ATOM 2306 O O . ASP B 1 124 ? 16.684 31.222 38.244 1.00 21.78 296 ASP B O 1
ATOM 2311 N N . ILE B 1 125 ? 16.572 33.361 38.933 1.00 21.62 297 ILE B N 1
ATOM 2312 C CA . ILE B 1 125 ? 16.828 33.885 37.606 1.00 20.96 297 ILE B CA 1
ATOM 2313 C C . ILE B 1 125 ? 18.308 33.750 37.248 1.00 21.42 297 ILE B C 1
ATOM 2314 O O . ILE B 1 125 ? 18.648 33.411 36.107 1.00 18.93 297 ILE B O 1
ATOM 2319 N N . ILE B 1 126 ? 19.186 34.004 38.218 1.00 21.04 298 ILE B N 1
ATOM 2320 C CA . ILE B 1 126 ? 20.614 33.805 37.996 1.00 20.18 298 ILE B CA 1
ATOM 2321 C C . ILE B 1 126 ? 20.898 32.359 37.582 1.00 19.74 298 ILE B C 1
ATOM 2322 O O . ILE B 1 126 ? 21.695 32.116 36.683 1.00 22.43 298 ILE B O 1
ATOM 2327 N N . ASP B 1 127 ? 20.221 31.407 38.220 1.00 19.16 299 ASP B N 1
ATOM 2328 C CA . ASP B 1 127 ? 20.412 29.994 37.914 1.00 23.02 299 ASP B CA 1
ATOM 2329 C C . ASP B 1 127 ? 20.043 29.726 36.474 1.00 25.16 299 ASP B C 1
ATOM 2330 O O . ASP B 1 127 ? 20.779 29.059 35.736 1.00 22.68 299 ASP B O 1
ATOM 2335 N N . PHE B 1 128 ? 18.886 30.252 36.087 1.00 24.00 300 PHE B N 1
ATOM 2336 C CA . PHE B 1 128 ? 18.366 30.049 34.751 1.00 18.80 300 PHE B CA 1
ATOM 2337 C C . PHE B 1 128 ? 19.298 30.661 33.703 1.00 22.39 300 PHE B C 1
ATOM 2338 O O . PHE B 1 128 ? 19.606 30.041 32.681 1.00 18.74 300 PHE B O 1
ATOM 2346 N N . ILE B 1 129 ? 19.739 31.885 33.964 1.00 19.21 301 ILE B N 1
ATOM 2347 C CA . ILE B 1 129 ? 20.639 32.580 33.063 1.00 16.36 301 ILE B CA 1
ATOM 2348 C C . ILE B 1 129 ? 21.911 31.772 32.874 1.00 16.01 301 ILE B C 1
ATOM 2349 O O . ILE B 1 129 ? 22.433 31.673 31.772 1.00 14.89 301 ILE B O 1
ATOM 2354 N N . GLN B 1 130 ? 22.394 31.183 33.961 1.00 21.06 302 GLN B N 1
ATOM 2355 C CA . GLN B 1 130 ? 23.621 30.396 33.943 1.00 17.92 302 GLN B CA 1
ATOM 2356 C C . GLN B 1 130 ? 23.366 28.975 33.464 1.00 20.55 302 GLN B C 1
ATOM 2357 O O . GLN B 1 130 ? 24.269 28.149 33.437 1.00 20.45 302 GLN B O 1
ATOM 2363 N N . GLY B 1 131 ? 22.126 28.688 33.096 1.00 21.86 303 GLY B N 1
ATOM 2364 C CA . GLY B 1 131 ? 21.793 27.404 32.525 1.00 19.79 303 GLY B CA 1
ATOM 2365 C C . GLY B 1 131 ? 21.877 26.292 33.541 1.00 30.33 303 GLY B C 1
ATOM 2366 O O . GLY B 1 131 ? 22.359 25.210 33.226 1.00 43.00 303 GLY B O 1
ATOM 2367 N N . ARG B 1 132 ? 21.401 26.557 34.757 1.00 36.94 304 ARG B N 1
ATOM 2368 C CA . ARG B 1 132 ? 21.386 25.567 35.839 1.00 33.71 304 ARG B CA 1
ATOM 2369 C C . ARG B 1 132 ? 19.952 25.148 36.211 1.00 39.45 304 ARG B C 1
ATOM 2370 O O . ARG B 1 132 ? 19.122 26.002 36.551 1.00 39.88 304 ARG B O 1
ATOM 2378 N N . LYS B 1 133 ? 19.672 23.840 36.164 1.00 47.42 305 LYS B N 1
ATOM 2379 C CA . LYS B 1 133 ? 18.288 23.314 36.225 1.00 54.47 305 LYS B CA 1
ATOM 2380 C C . LYS B 1 133 ? 17.507 23.612 37.511 1.00 46.51 305 LYS B C 1
ATOM 2381 O O . LYS B 1 133 ? 18.083 23.747 38.591 1.00 50.45 305 LYS B O 1
ATOM 2387 N N . TYR B 1 142 ? 6.418 23.697 34.620 1.00 48.41 314 TYR B N 1
ATOM 2388 C CA . TYR B 1 142 ? 7.419 24.666 34.165 1.00 44.72 314 TYR B CA 1
ATOM 2389 C C . TYR B 1 142 ? 6.876 25.701 33.180 1.00 46.20 314 TYR B C 1
ATOM 2390 O O . TYR B 1 142 ? 6.284 25.364 32.148 1.00 33.13 314 TYR B O 1
ATOM 2399 N N . VAL B 1 143 ? 7.125 26.965 33.510 1.00 45.78 315 VAL B N 1
ATOM 2400 C CA . VAL B 1 143 ? 6.766 28.101 32.675 1.00 38.21 315 VAL B CA 1
ATOM 2401 C C . VAL B 1 143 ? 8.063 28.800 32.289 1.00 27.92 315 VAL B C 1
ATOM 2402 O O . VAL B 1 143 ? 8.946 28.949 33.128 1.00 35.00 315 VAL B O 1
ATOM 2406 N N . SER B 1 144 ? 8.187 29.208 31.031 1.00 25.03 316 SER B N 1
ATOM 2407 C CA . SER B 1 144 ? 9.413 29.852 30.533 1.00 31.79 316 SER B CA 1
ATOM 2408 C C . SER B 1 144 ? 9.895 31.083 31.318 1.00 27.62 316 SER B C 1
ATOM 2409 O O . SER B 1 144 ? 9.174 32.075 31.464 1.00 20.85 316 SER B O 1
ATOM 2412 N N . LEU B 1 145 ? 11.133 31.032 31.789 1.00 22.28 317 LEU B N 1
ATOM 2413 C CA . LEU B 1 145 ? 11.682 32.167 32.522 1.00 22.19 317 LEU B CA 1
ATOM 2414 C C . LEU B 1 145 ? 12.398 33.170 31.619 1.00 19.55 317 LEU B C 1
ATOM 2415 O O . LEU B 1 145 ? 13.126 34.028 32.101 1.00 19.12 317 LEU B O 1
ATOM 2420 N N . PHE B 1 146 ? 12.177 33.070 30.316 1.00 17.82 318 PHE B N 1
ATOM 2421 C CA . PHE B 1 146 ? 12.917 33.887 29.362 1.00 21.82 318 PHE B CA 1
ATOM 2422 C C . PHE B 1 146 ? 12.614 35.360 29.518 1.00 20.56 318 PHE B C 1
ATOM 2423 O O . PHE B 1 146 ? 13.528 36.173 29.584 1.00 23.11 318 PHE B O 1
ATOM 2431 N N . GLY B 1 147 ? 11.328 35.699 29.544 1.00 20.44 319 GLY B N 1
ATOM 2432 C CA . GLY B 1 147 ? 10.907 37.084 29.616 1.00 16.73 319 GLY B CA 1
ATOM 2433 C C . GLY B 1 147 ? 11.550 37.812 30.776 1.00 18.26 319 GLY B C 1
ATOM 2434 O O . GLY B 1 147 ? 12.047 38.928 30.626 1.00 26.52 319 GLY B O 1
ATOM 2435 N N . ILE B 1 148 ? 11.557 37.165 31.933 1.00 18.88 320 ILE B N 1
ATOM 2436 C CA . ILE B 1 148 ? 12.135 37.744 33.133 1.00 22.16 320 ILE B CA 1
ATOM 2437 C C . ILE B 1 148 ? 13.648 37.765 33.024 1.00 23.50 320 ILE B C 1
ATOM 2438 O O . ILE B 1 148 ? 14.293 38.735 33.428 1.00 25.69 320 ILE B O 1
ATOM 2443 N N . ALA B 1 149 ? 14.214 36.684 32.495 1.00 21.47 321 ALA B N 1
ATOM 2444 C CA . ALA B 1 149 ? 15.663 36.546 32.432 1.00 18.88 321 ALA B CA 1
ATOM 2445 C C . ALA B 1 149 ? 16.250 37.612 31.516 1.00 20.36 321 ALA B C 1
ATOM 2446 O O . ALA B 1 149 ? 17.291 38.198 31.819 1.00 19.55 321 ALA B O 1
ATOM 2448 N N . LYS B 1 150 ? 15.566 37.874 30.405 1.00 19.12 322 LYS B N 1
ATOM 2449 C CA . LYS B 1 150 ? 16.004 38.913 29.486 1.00 21.67 322 LYS B CA 1
ATOM 2450 C C . LYS B 1 150 ? 15.951 40.291 30.148 1.00 24.94 322 LYS B C 1
ATOM 2451 O O . LYS B 1 150 ? 16.898 41.072 30.043 1.00 28.40 322 LYS B O 1
ATOM 2457 N N . GLU B 1 151 ? 14.849 40.578 30.834 1.00 17.74 323 GLU B N 1
ATOM 2458 C CA . GLU B 1 151 ? 14.674 41.868 31.485 1.00 22.49 323 GLU B CA 1
ATOM 2459 C C . GLU B 1 151 ? 15.781 42.113 32.508 1.00 25.61 323 GLU B C 1
ATOM 2460 O O . GLU B 1 151 ? 16.343 43.211 32.581 1.00 24.44 323 GLU B O 1
ATOM 2466 N N . GLN B 1 152 ? 16.075 41.081 33.295 1.00 21.03 324 GLN B N 1
ATOM 2467 C CA . GLN B 1 152 ? 17.094 41.138 34.337 1.00 22.84 324 GLN B CA 1
ATOM 2468 C C . GLN B 1 152 ? 18.510 41.143 33.759 1.00 23.63 324 GLN B C 1
ATOM 2469 O O . GLN B 1 152 ? 19.402 41.777 34.300 1.00 31.14 324 GLN B O 1
ATOM 2475 N N . TYR B 1 153 ? 18.727 40.439 32.659 1.00 23.28 325 TYR B N 1
ATOM 2476 C CA . TYR B 1 153 ? 20.054 40.429 32.072 1.00 23.57 325 TYR B CA 1
ATOM 2477 C C . TYR B 1 153 ? 20.433 41.821 31.589 1.00 24.68 325 TYR B C 1
ATOM 2478 O O . TYR B 1 153 ? 21.614 42.156 31.521 1.00 26.13 325 TYR B O 1
ATOM 2487 N N . LYS B 1 154 ? 19.433 42.626 31.242 1.00 21.63 326 LYS B N 1
ATOM 2488 C CA . LYS B 1 154 ? 19.700 43.984 30.812 1.00 25.05 326 LYS B CA 1
ATOM 2489 C C . LYS B 1 154 ? 20.483 44.735 31.884 1.00 28.89 326 LYS B C 1
ATOM 2490 O O . LYS B 1 154 ? 21.379 45.510 31.563 1.00 33.96 326 LYS B O 1
ATOM 2496 N N . LYS B 1 155 ? 20.181 44.487 33.153 1.00 19.48 327 LYS B N 1
ATOM 2497 C CA . LYS B 1 155 ? 20.967 45.109 34.218 1.00 28.61 327 LYS B CA 1
ATOM 2498 C C . LYS B 1 155 ? 22.455 44.742 34.143 1.00 33.70 327 LYS B C 1
ATOM 2499 O O . LYS B 1 155 ? 23.330 45.585 34.361 1.00 32.03 327 LYS B O 1
ATOM 2505 N N . TYR B 1 156 ? 22.738 43.484 33.828 1.00 26.74 328 TYR B N 1
ATOM 2506 C CA . TYR B 1 156 ? 24.113 43.024 33.768 1.00 25.40 328 TYR B CA 1
ATOM 2507 C C . TYR B 1 156 ? 24.764 43.514 32.482 1.00 26.00 328 TYR B C 1
ATOM 2508 O O . TYR B 1 156 ? 25.899 43.973 32.490 1.00 28.97 328 TYR B O 1
ATOM 2517 N N . ALA B 1 157 ? 24.032 43.444 31.378 1.00 26.12 329 ALA B N 1
ATOM 2518 C CA . ALA B 1 157 ? 24.532 43.957 30.109 1.00 23.56 329 ALA B CA 1
ATOM 2519 C C . ALA B 1 157 ? 24.931 45.436 30.222 1.00 30.66 329 ALA B C 1
ATOM 2520 O O . ALA B 1 157 ? 25.879 45.888 29.591 1.00 35.98 329 ALA B O 1
ATOM 2522 N N . GLU B 1 158 ? 24.198 46.176 31.040 1.00 33.21 330 GLU B N 1
ATOM 2523 C CA . GLU B 1 158 ? 24.466 47.579 31.254 1.00 32.15 330 GLU B CA 1
ATOM 2524 C C . GLU B 1 158 ? 25.760 47.729 32.023 1.00 35.55 330 GLU B C 1
ATOM 2525 O O . GLU B 1 158 ? 26.580 48.582 31.717 1.00 42.48 330 GLU B O 1
ATOM 2531 N N . TRP B 1 159 ? 25.946 46.889 33.025 1.00 31.11 331 TRP B N 1
ATOM 2532 C CA . TRP B 1 159 ? 27.176 46.916 33.791 1.00 28.24 331 TRP B CA 1
ATOM 2533 C C . TRP B 1 159 ? 28.389 46.524 32.939 1.00 41.17 331 TRP B C 1
ATOM 2534 O O . TRP B 1 159 ? 29.503 46.989 33.183 1.00 48.28 331 TRP B O 1
ATOM 2545 N N . LEU B 1 160 ? 28.177 45.676 31.938 1.00 33.61 332 LEU B N 1
ATOM 2546 C CA . LEU B 1 160 ? 29.276 45.236 31.091 1.00 35.45 332 LEU B CA 1
ATOM 2547 C C . LEU B 1 160 ? 29.881 46.383 30.303 1.00 44.61 332 LEU B C 1
ATOM 2548 O O . LEU B 1 160 ? 31.041 46.320 29.882 1.00 52.85 332 LEU B O 1
ATOM 2553 N N . LYS B 1 161 ? 29.088 47.425 30.089 1.00 46.18 333 LYS B N 1
ATOM 2554 C CA . LYS B 1 161 ? 29.567 48.603 29.377 1.00 51.24 333 LYS B CA 1
ATOM 2555 C C . LYS B 1 161 ? 30.466 49.412 30.303 1.00 53.12 333 LYS B C 1
ATOM 2556 O O . LYS B 1 161 ? 30.076 49.774 31.417 1.00 47.46 333 LYS B O 1
ATOM 2562 N N . GLY B 1 162 ? 31.681 49.679 29.844 1.00 61.90 334 GLY B N 1
ATOM 2563 C CA . GLY B 1 162 ? 32.662 50.350 30.676 1.00 75.33 334 GLY B CA 1
ATOM 2564 C C . GLY B 1 162 ? 33.104 49.458 31.821 1.00 70.42 334 GLY B C 1
ATOM 2565 O O . GLY B 1 162 ? 32.848 49.757 32.987 1.00 68.28 334 GLY B O 1
ATOM 2566 N N . VAL B 1 163 ? 33.754 48.348 31.481 1.00 62.88 335 VAL B N 1
ATOM 2567 C CA . VAL B 1 163 ? 34.304 47.445 32.478 1.00 59.54 335 VAL B CA 1
ATOM 2568 C C . VAL B 1 163 ? 35.574 48.037 33.082 1.00 61.27 335 VAL B C 1
ATOM 2569 O O . VAL B 1 163 ? 36.657 47.927 32.500 1.00 64.24 335 VAL B O 1
#

Solvent-accessible surface area: 15164 Å² total; per-residue (Å²): 208,96,61,4,76,51,117,38,0,91,105,0,29,88,53,0,80,71,11,0,77,5,0,34,16,0,0,82,0,3,13,6,0,0,2,75,32,48,14,0,18,72,0,0,78,77,17,111,119,25,85,72,29,167,67,4,6,36,0,48,12,42,31,98,146,65,148,169,16,89,0,41,0,0,0,38,21,89,24,79,66,2,70,3,50,117,121,2,5,45,11,0,43,151,59,37,190,63,9,15,27,14,109,74,0,56,88,11,0,24,35,33,0,56,116,46,87,6,52,123,58,1,4,21,17,0,5,12,88,56,62,104,174,145,151,61,135,33,181,114,71,59,53,22,62,0,42,86,32,0,53,75,0,1,109,54,25,99,62,108,157,82,5,64,43,109,39,0,77,10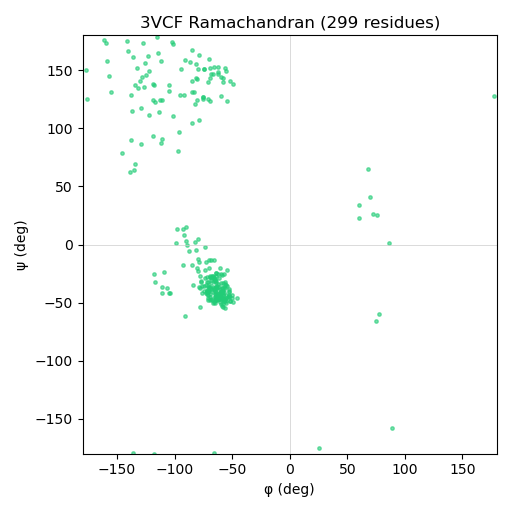7,0,15,96,47,0,94,110,86,41,69,58,4,44,8,0,0,37,0,3,0,0,0,0,6,115,22,27,18,0,18,82,0,0,104,72,21,55,45,14,1,15,16,98,96,4,7,0,1,4,6,62,99,85,17,6,4,0,0,0,40,40,94,25,86,129,3,114,43,99,101,145,23,3,47,22,0,36,138,147,40,163,97,15,13,26,17,107,65,0,66,91,14,0,25,34,40,0,51,119,42,86,5,68,121,106,11,5,41,10,0,7,22,116,198,176,122,50,51,0,48,94,0,30,100,22,0,82,71,0,9,116,54,4,140,84,62